Protein AF-0000000079470136 (afdb_homodimer)

Sequence (246 aa):
MSQVARPLKVLLDQKLSQFDDTWAPKIIARYNTNEVRLVKAEGEWVWHRHDETDELFLILEGEFDMDFRDGTVVVRPGELLIVPRGVEHRPAARRGQVRLLLIDPAGTPNTGDTRTATLAVDLMSQVARPLKVLLDQKLSQFDDTWAPKIIARYNTNEVRLVKAEGEWVWHRHDETDELFLILEGEFDMDFRDGTVVVRPGELLIVPRGVEHRPAARRGQVRLLLIDPAGTPNTGDTRTATLAVDL

Organism: NCBI:txid2803784

Secondary structure (DSSP, 8-state):
---PPPPEEEEHHHHHTT---SS--EEEEEETTEEEEEEEEEEE---B--SS--EEEEEEES-EEEEETTEEEEE-TTEEEEEPTT--BEEEEEEEEEEEEEEEETT--TTS-TTTPPPPEE-/---PPPPEEEEHHHHHTT---SS--EEEEEETTEEEEEEEEEEE---B--SS--EEEEEEES-EEEEETTEEEEE-TTEEEEEPTT--BEEEEEEEEEEEEEEEETT--TTS-TTTPPPPEE-

Solvent-accessible surface area (backbone atoms only — not comparable to full-atom values): 13135 Å² total; per-residue (Å²): 123,82,75,70,70,70,67,46,76,44,52,48,68,63,60,56,70,74,60,79,63,56,80,49,44,26,34,78,47,70,52,81,67,29,28,36,26,42,33,35,34,58,44,70,60,64,80,33,38,26,71,86,43,43,43,45,42,37,28,68,36,43,53,34,36,38,35,40,92,87,46,71,49,79,43,40,55,57,22,36,39,35,42,38,47,60,47,60,36,26,51,27,13,80,80,46,66,21,36,34,38,36,56,39,56,60,84,57,34,74,42,44,34,76,90,77,28,60,69,63,40,79,108,124,83,75,71,72,71,66,45,76,43,54,47,68,64,59,57,70,73,60,80,63,56,78,50,45,26,34,78,46,72,52,80,66,30,28,35,27,42,34,34,35,58,44,70,62,63,79,34,37,26,71,87,42,41,43,45,41,38,29,68,36,45,54,36,37,38,35,40,93,89,46,70,49,78,44,40,55,57,22,36,39,37,44,38,47,60,48,57,35,26,52,29,11,82,80,46,65,20,37,34,38,36,57,39,55,60,86,57,34,72,43,43,35,75,88,76,28,60,70,64,39,78,108

pLDDT: mean 94.81, std 9.37, range [37.84, 98.94]

Foldseek 3Di:
DPPDDDDDDDDQVVVVVPDDDAPAWAFADDDDQKTKTKGKHAFKDDKAFAQPDKKKKAWQAAWKWKDFPVGIDIAHHPGMDIDGGPGIIMIGRYPDMTMIMIMTGPPQFPRNDPVPGDTHYHD/DPPDDDDDDDDQVVVVVPDDDAPAWAFADDDDQKTKTKGKHAFKDDKAFAQPDKKKKAWQAAWKWKDFPVGIDIAHHPGMDIDGHPGIIMIGRYPDMTMIMIMTGPPQFPRNDPVPGDTHYHD

Structure (mmCIF, N/CA/C/O backbone):
data_AF-0000000079470136-model_v1
#
loop_
_entity.id
_entity.type
_entity.pdbx_description
1 polymer 'Cupin domain-containing protein'
#
loop_
_atom_site.group_PDB
_atom_site.id
_atom_site.type_symbol
_atom_site.label_atom_id
_atom_site.label_alt_id
_atom_site.label_comp_id
_atom_site.label_asym_id
_atom_site.label_entity_id
_atom_site.label_seq_id
_atom_site.pdbx_PDB_ins_code
_atom_site.Cartn_x
_atom_site.Cartn_y
_atom_site.Cartn_z
_atom_site.occupancy
_atom_site.B_iso_or_equiv
_atom_site.auth_seq_id
_atom_site.auth_comp_id
_atom_site.auth_asym_id
_atom_site.auth_atom_id
_atom_site.pdbx_PDB_model_num
ATOM 1 N N . MET A 1 1 ? -17.734 -26.406 8.484 1 38.06 1 MET A N 1
ATOM 2 C CA . MET A 1 1 ? -16.875 -26.125 7.34 1 38.06 1 MET A CA 1
ATOM 3 C C . MET A 1 1 ? -16.094 -24.828 7.539 1 38.06 1 MET A C 1
ATOM 5 O O . MET A 1 1 ? -16.688 -23.781 7.785 1 38.06 1 MET A O 1
ATOM 9 N N . SER A 1 2 ? -14.961 -24.969 8.109 1 48.44 2 SER A N 1
ATOM 10 C CA . SER A 1 2 ? -14.219 -23.781 8.555 1 48.44 2 SER A CA 1
ATOM 11 C C . SER A 1 2 ? -14.195 -22.703 7.488 1 48.44 2 SER A C 1
ATOM 13 O O . SER A 1 2 ? -13.828 -22.969 6.34 1 48.44 2 SER A O 1
ATOM 15 N N . GLN A 1 3 ? -15.125 -21.922 7.535 1 56.12 3 GLN A N 1
ATOM 16 C CA . GLN A 1 3 ? -15.32 -20.891 6.512 1 56.12 3 GLN A CA 1
ATOM 17 C C . GLN A 1 3 ? -14.008 -20.188 6.172 1 56.12 3 GLN A C 1
ATOM 19 O O . GLN A 1 3 ? -13.414 -19.531 7.027 1 56.12 3 GLN A O 1
ATOM 24 N N . VAL A 1 4 ? -13.297 -20.781 5.207 1 71.56 4 VAL A N 1
ATOM 25 C CA . VAL A 1 4 ? -12.07 -20.141 4.75 1 71.56 4 VAL A CA 1
ATOM 26 C C . VAL A 1 4 ? -12.359 -18.703 4.344 1 71.56 4 VAL A C 1
ATOM 28 O O . VAL A 1 4 ? -13.336 -18.438 3.637 1 71.56 4 VAL A O 1
ATOM 31 N N . ALA A 1 5 ? -11.711 -17.766 5.039 1 86.12 5 ALA A N 1
ATOM 32 C CA . ALA A 1 5 ? -11.898 -16.359 4.715 1 86.12 5 ALA A CA 1
ATOM 33 C C . ALA A 1 5 ? -11.812 -16.125 3.209 1 86.12 5 ALA A C 1
ATOM 35 O O . ALA A 1 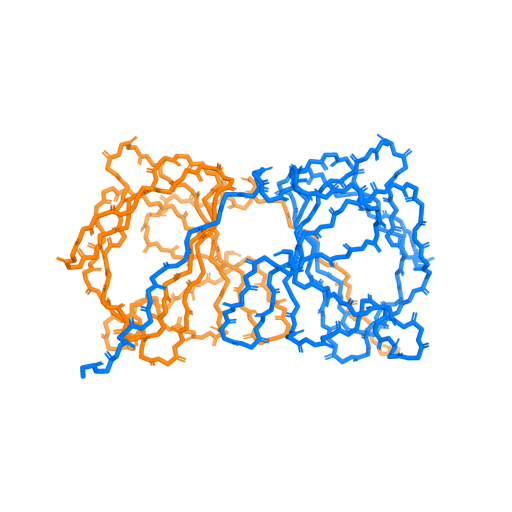5 ? -11.062 -16.812 2.508 1 86.12 5 ALA A O 1
ATOM 36 N N . ARG A 1 6 ? -12.688 -15.367 2.605 1 94.44 6 ARG A N 1
ATOM 37 C CA . ARG A 1 6 ? -12.75 -15.062 1.179 1 94.44 6 ARG A CA 1
ATOM 38 C C . ARG A 1 6 ? -11.828 -13.898 0.823 1 94.44 6 ARG A C 1
ATOM 40 O O . ARG A 1 6 ? -11.688 -12.953 1.6 1 94.44 6 ARG A O 1
ATOM 47 N N . PRO A 1 7 ? -11.242 -14.016 -0.415 1 97.94 7 PRO A N 1
ATOM 48 C CA . PRO A 1 7 ? -10.453 -12.867 -0.87 1 97.94 7 PRO A CA 1
ATOM 49 C C . PRO A 1 7 ? -11.266 -11.578 -0.937 1 97.94 7 PRO A C 1
ATOM 51 O O . PRO A 1 7 ? -12.477 -11.617 -1.202 1 97.94 7 PRO A O 1
ATOM 54 N N . LEU A 1 8 ? -10.641 -10.453 -0.66 1 98.5 8 LEU A N 1
ATOM 55 C CA . LEU A 1 8 ? -11.281 -9.141 -0.724 1 98.5 8 LEU A CA 1
ATOM 56 C C . LEU A 1 8 ? -10.703 -8.312 -1.861 1 98.5 8 LEU A C 1
ATOM 58 O O . LEU A 1 8 ? -9.5 -8.031 -1.881 1 98.5 8 LEU A O 1
ATOM 62 N N . LYS A 1 9 ? -11.492 -8.008 -2.799 1 98.75 9 LYS A N 1
ATOM 63 C CA . LYS A 1 9 ? -11.109 -7.062 -3.844 1 98.75 9 LYS A CA 1
ATOM 64 C C . LYS A 1 9 ? -11.688 -5.68 -3.572 1 98.75 9 LYS A C 1
ATOM 66 O O . LYS A 1 9 ? -12.867 -5.543 -3.262 1 98.75 9 LYS A O 1
ATOM 71 N N . VAL A 1 10 ? -10.898 -4.668 -3.676 1 98.88 10 VAL A N 1
ATOM 72 C CA . VAL A 1 10 ? -11.312 -3.297 -3.408 1 98.88 10 VAL A CA 1
ATOM 73 C C . VAL A 1 10 ? -11.023 -2.422 -4.625 1 98.88 10 VAL A C 1
ATOM 75 O O . VAL A 1 10 ? -9.891 -2.371 -5.109 1 98.88 10 VAL A O 1
ATOM 78 N N . LEU A 1 11 ? -12.008 -1.816 -5.141 1 98.81 11 LEU A N 1
ATOM 79 C CA . LEU A 1 11 ? -11.844 -0.793 -6.168 1 98.81 11 LEU A CA 1
ATOM 80 C C . LEU A 1 11 ? -11.648 0.582 -5.539 1 98.81 11 LEU A C 1
ATOM 82 O O . LEU A 1 11 ? -12.594 1.177 -5.02 1 98.81 11 LEU A O 1
ATOM 86 N N . LEU A 1 12 ? -10.406 1.131 -5.605 1 98.81 12 LEU A N 1
ATOM 87 C CA . LEU A 1 12 ? -10.055 2.33 -4.852 1 98.81 12 LEU A CA 1
ATOM 88 C C . LEU A 1 12 ? -10.891 3.52 -5.301 1 98.81 12 LEU A C 1
ATOM 90 O O . LEU A 1 12 ? -11.398 4.281 -4.469 1 98.81 12 LEU A O 1
ATOM 94 N N . ASP A 1 13 ? -11.086 3.678 -6.617 1 98.56 13 ASP A N 1
ATOM 95 C CA . ASP A 1 13 ? -11.875 4.797 -7.125 1 98.56 13 ASP A CA 1
ATOM 96 C C . ASP A 1 13 ? -13.312 4.73 -6.629 1 98.56 13 ASP A C 1
ATOM 98 O O . ASP A 1 13 ? -13.906 5.758 -6.293 1 98.56 13 ASP A O 1
ATOM 102 N N . GLN A 1 14 ? -13.844 3.514 -6.633 1 98.69 14 GLN A N 1
ATOM 103 C CA . GLN A 1 14 ? -15.203 3.34 -6.133 1 98.69 14 GLN A CA 1
ATOM 104 C C . GLN A 1 14 ? -15.305 3.73 -4.664 1 98.69 14 GLN A C 1
ATOM 106 O O . GLN A 1 14 ? -16.25 4.414 -4.258 1 98.69 14 GLN A O 1
ATOM 111 N N . LYS A 1 15 ? -14.383 3.25 -3.83 1 98.88 15 LYS A N 1
ATOM 112 C CA . LYS A 1 15 ? -14.383 3.598 -2.412 1 98.88 15 LYS A CA 1
ATOM 113 C C . LYS A 1 15 ? -14.234 5.102 -2.215 1 98.88 15 LYS A C 1
ATOM 115 O O . LYS A 1 15 ? -14.922 5.695 -1.377 1 98.88 15 LYS A O 1
ATOM 120 N N . LEU A 1 16 ? -13.344 5.73 -3.008 1 98.75 16 LEU A N 1
ATOM 121 C CA . LEU A 1 16 ? -13.109 7.164 -2.912 1 98.75 16 LEU A CA 1
ATOM 122 C C . LEU A 1 16 ? -14.375 7.949 -3.23 1 98.75 16 LEU A C 1
ATOM 124 O O . LEU A 1 16 ? -14.578 9.047 -2.709 1 98.75 16 LEU A O 1
ATOM 128 N N . SER A 1 17 ? -15.219 7.445 -4.055 1 98.62 17 SER A N 1
ATOM 129 C CA . SER A 1 17 ? -16.422 8.148 -4.473 1 98.62 17 SER A CA 1
ATOM 130 C C . SER A 1 17 ? -17.5 8.102 -3.387 1 98.62 17 SER A C 1
ATOM 132 O O . SER A 1 17 ? -18.516 8.781 -3.49 1 98.62 17 SER A O 1
ATOM 134 N N . GLN A 1 18 ? -17.25 7.34 -2.311 1 98.69 18 GLN A N 1
ATOM 135 C CA . GLN A 1 18 ? -18.297 7.074 -1.32 1 98.69 18 GLN A CA 1
ATOM 136 C C . GLN A 1 18 ? -18.219 8.062 -0.164 1 98.69 18 GLN A C 1
ATOM 138 O O . GLN A 1 18 ? -19 7.98 0.787 1 98.69 18 GLN A O 1
ATOM 143 N N . PHE A 1 19 ? -17.344 8.992 -0.082 1 98.44 19 PHE A N 1
ATOM 144 C CA . PHE A 1 19 ? -17.234 10.008 0.959 1 98.44 19 PHE A CA 1
ATOM 145 C C . PHE A 1 19 ? -16.656 11.305 0.397 1 98.44 19 PHE A C 1
ATOM 147 O O . PHE A 1 19 ? -16 11.297 -0.65 1 98.44 19 PHE A O 1
ATOM 154 N N . ASP A 1 20 ? -16.797 12.406 1.131 1 97.62 20 ASP A N 1
ATOM 155 C CA . ASP A 1 20 ? -16.312 13.688 0.638 1 97.62 20 ASP A CA 1
ATOM 156 C C . ASP A 1 20 ? -15.484 14.414 1.705 1 97.62 20 ASP A C 1
ATOM 158 O O . ASP A 1 20 ? -14.797 15.391 1.41 1 97.62 20 ASP A O 1
ATOM 162 N N . ASP A 1 21 ? -15.602 13.922 2.951 1 96.75 21 ASP A N 1
ATOM 163 C CA . ASP A 1 21 ? -14.898 14.617 4.023 1 96.75 21 ASP A CA 1
ATOM 164 C C . ASP A 1 21 ? -13.391 14.609 3.787 1 96.75 21 ASP A C 1
ATOM 166 O O . ASP A 1 21 ? -12.844 13.625 3.289 1 96.75 21 ASP A O 1
ATOM 170 N N . THR A 1 22 ? -12.789 15.703 4.07 1 97.06 22 THR A N 1
ATOM 171 C CA . THR A 1 22 ? -11.336 15.828 3.971 1 97.06 22 THR A CA 1
ATOM 172 C C . THR A 1 22 ? -10.68 15.578 5.324 1 97.06 22 THR A C 1
ATOM 174 O O . THR A 1 22 ? -11.281 15.828 6.371 1 97.06 22 THR A O 1
ATOM 177 N N . TRP A 1 23 ? -9.445 15.016 5.285 1 96.25 23 TRP A N 1
ATOM 178 C CA . TRP A 1 23 ? -8.633 14.734 6.465 1 96.25 23 TRP A CA 1
ATOM 179 C C . TRP A 1 23 ? -9.383 13.828 7.438 1 96.25 23 TRP A C 1
ATOM 181 O O . TRP A 1 23 ? -9.312 14.023 8.656 1 96.25 23 TRP A O 1
ATOM 191 N N . ALA A 1 24 ? -10.172 12.969 6.926 1 95.31 24 ALA A N 1
ATOM 192 C CA . ALA A 1 24 ? -10.953 11.984 7.664 1 95.31 24 ALA A CA 1
ATOM 193 C C . ALA A 1 24 ? -10.719 10.578 7.117 1 95.31 24 ALA A C 1
ATOM 195 O O . ALA A 1 24 ? -11.508 10.078 6.312 1 95.31 24 ALA A O 1
ATOM 196 N N . PRO A 1 25 ? -9.703 9.938 7.547 1 97.12 25 PRO A N 1
ATOM 197 C CA . PRO A 1 25 ? -9.328 8.641 6.977 1 97.12 25 PRO A CA 1
ATOM 198 C C . PRO A 1 25 ? -10.445 7.609 7.082 1 97.12 25 PRO A C 1
ATOM 200 O O . PRO A 1 25 ? -11.117 7.527 8.117 1 97.12 25 PRO A O 1
ATOM 203 N N . LYS A 1 26 ? -10.672 6.867 6.027 1 98.44 26 LYS A N 1
ATOM 204 C CA . LYS A 1 26 ? -11.648 5.781 5.957 1 98.44 26 LYS A CA 1
ATOM 205 C C . LYS A 1 26 ? -10.961 4.434 5.773 1 98.44 26 LYS A C 1
ATOM 207 O O . LYS A 1 26 ? -10.172 4.25 4.84 1 98.44 26 LYS A O 1
ATOM 212 N N . ILE A 1 27 ? -11.219 3.475 6.676 1 98.75 27 ILE A N 1
ATOM 213 C CA . ILE A 1 27 ? -10.664 2.129 6.566 1 98.75 27 ILE A CA 1
ATOM 214 C C . ILE A 1 27 ? -11.406 1.354 5.48 1 98.75 27 ILE A C 1
ATOM 216 O O . ILE A 1 27 ? -12.625 1.178 5.551 1 98.75 27 ILE A O 1
ATOM 220 N N . ILE A 1 28 ? -10.703 0.857 4.508 1 98.81 28 ILE A N 1
ATOM 221 C CA . ILE A 1 28 ? -11.359 0.172 3.4 1 98.81 28 ILE A CA 1
ATOM 222 C C . ILE A 1 28 ? -10.992 -1.312 3.424 1 98.81 28 ILE A C 1
ATOM 224 O O . ILE A 1 28 ? -11.625 -2.121 2.738 1 98.81 28 ILE A O 1
ATOM 228 N N . ALA A 1 29 ? -9.992 -1.675 4.18 1 98.69 29 ALA A N 1
ATOM 229 C CA . ALA A 1 29 ? -9.555 -3.062 4.289 1 98.69 29 ALA A CA 1
ATOM 230 C C . ALA A 1 29 ? -8.641 -3.258 5.496 1 98.69 29 ALA A C 1
ATOM 232 O O . ALA A 1 29 ? -8.055 -2.297 6 1 98.69 29 ALA A O 1
ATOM 233 N N . ARG A 1 30 ? -8.602 -4.434 5.941 1 98.25 30 ARG A N 1
ATOM 234 C CA . ARG A 1 30 ? -7.66 -4.879 6.965 1 98.25 30 ARG A CA 1
ATOM 235 C C . ARG A 1 30 ? -6.934 -6.145 6.527 1 98.25 30 ARG A C 1
ATOM 237 O O . ARG A 1 30 ? -7.512 -6.996 5.852 1 98.25 30 ARG A O 1
ATOM 244 N N . TYR A 1 31 ? -5.68 -6.191 6.793 1 98.12 31 TYR A N 1
ATOM 245 C CA . TYR A 1 31 ? -4.883 -7.391 6.551 1 98.12 31 TYR A CA 1
ATOM 246 C C . TYR A 1 31 ? -3.756 -7.512 7.574 1 98.12 31 TYR A C 1
ATOM 248 O O . TYR A 1 31 ? -3.02 -6.551 7.812 1 98.12 31 TYR A O 1
ATOM 256 N N . ASN A 1 32 ? -3.641 -8.688 8.117 1 97.81 32 ASN A N 1
ATOM 257 C CA . ASN A 1 32 ? -2.75 -8.883 9.25 1 97.81 32 ASN A CA 1
ATOM 258 C C . ASN A 1 32 ? -3.031 -7.875 10.359 1 97.81 32 ASN A C 1
ATOM 260 O O . ASN A 1 32 ? -4.145 -7.824 10.891 1 97.81 32 ASN A O 1
ATOM 264 N N . THR A 1 33 ? -2.029 -7.066 10.727 1 97.44 33 THR A N 1
ATOM 265 C CA . THR A 1 33 ? -2.193 -6.102 11.812 1 97.44 33 THR A CA 1
ATOM 266 C C . THR A 1 33 ? -2.293 -4.684 11.258 1 97.44 33 THR A C 1
ATOM 268 O O . THR A 1 33 ? -2.098 -3.711 11.984 1 97.44 33 THR A O 1
ATOM 271 N N . ASN A 1 34 ? -2.646 -4.586 9.961 1 98.38 34 ASN A N 1
ATOM 272 C CA . ASN A 1 34 ? -2.66 -3.281 9.312 1 98.38 34 ASN A CA 1
ATOM 273 C C . ASN A 1 34 ? -4.059 -2.91 8.828 1 98.38 34 ASN A C 1
ATOM 275 O O . ASN A 1 34 ? -4.895 -3.787 8.602 1 98.38 34 ASN A O 1
ATOM 279 N N . GLU A 1 35 ? -4.23 -1.669 8.719 1 98.38 35 GLU A N 1
ATOM 280 C CA . GLU A 1 35 ? -5.387 -1.087 8.047 1 98.38 35 GLU A CA 1
ATOM 281 C C . GLU A 1 35 ? -4.977 -0.35 6.773 1 98.38 35 GLU A C 1
ATOM 283 O O . GLU A 1 35 ? -3.959 0.347 6.758 1 98.38 35 GLU A O 1
ATOM 288 N N . VAL A 1 36 ? -5.762 -0.573 5.73 1 98.81 36 VAL A N 1
ATOM 289 C CA . VAL A 1 36 ? -5.68 0.255 4.531 1 98.81 36 VAL A CA 1
ATOM 290 C C . VAL A 1 36 ? -6.715 1.375 4.605 1 98.81 36 VAL A C 1
ATOM 292 O O . VAL A 1 36 ? -7.91 1.114 4.746 1 98.81 36 VAL A O 1
ATOM 295 N N . ARG A 1 37 ? -6.23 2.629 4.508 1 98.69 37 ARG A N 1
ATOM 296 C CA . ARG A 1 37 ? -7.113 3.783 4.637 1 98.69 37 ARG A CA 1
ATOM 297 C C . ARG A 1 37 ? -7.031 4.676 3.4 1 98.69 37 ARG A C 1
ATOM 299 O O . ARG A 1 37 ? -5.973 4.789 2.781 1 98.69 37 ARG A O 1
ATOM 306 N N . LEU A 1 38 ? -8.141 5.277 3.053 1 98.81 38 LEU A N 1
ATOM 307 C CA . LEU A 1 38 ? -8.172 6.328 2.043 1 98.81 38 LEU A CA 1
ATOM 308 C C . LEU A 1 38 ? -8.438 7.688 2.684 1 98.81 38 LEU A C 1
ATOM 310 O O . LEU A 1 38 ? -9.211 7.789 3.637 1 98.81 38 LEU A O 1
ATOM 314 N N . VAL A 1 39 ? -7.809 8.695 2.162 1 98.56 39 VAL A N 1
ATOM 315 C CA . VAL A 1 39 ? -7.949 10.07 2.646 1 98.56 39 VAL A CA 1
ATOM 316 C C . VAL A 1 39 ? -8.133 11.016 1.465 1 98.56 39 VAL A C 1
ATOM 318 O O . VAL A 1 39 ? -7.457 10.883 0.441 1 98.56 39 VAL A O 1
ATOM 321 N N . LYS A 1 40 ? -9 11.938 1.571 1 98.75 40 LYS A N 1
ATOM 322 C CA . LYS A 1 40 ? -9.023 13.156 0.764 1 98.75 40 LYS A CA 1
ATOM 323 C C . LYS A 1 40 ? -8.445 14.336 1.536 1 98.75 40 LYS A C 1
ATOM 325 O O . LYS A 1 40 ? -8.797 14.555 2.699 1 98.75 40 LYS A O 1
ATOM 330 N N . ALA A 1 41 ? -7.559 14.992 0.916 1 98.69 41 ALA A N 1
ATOM 331 C CA . ALA A 1 41 ? -6.867 16.094 1.583 1 98.69 41 ALA A CA 1
ATOM 332 C C . ALA A 1 41 ? -7.051 17.406 0.819 1 98.69 41 ALA A C 1
ATOM 334 O O . ALA A 1 41 ? -7.023 17.422 -0.414 1 98.69 41 ALA A O 1
ATOM 335 N N . GLU A 1 42 ? -7.254 18.391 1.461 1 98.44 42 GLU A N 1
ATOM 336 C CA . GLU A 1 42 ? -7.312 19.766 0.964 1 98.44 42 GLU A CA 1
ATOM 337 C C . GLU A 1 42 ? -6.77 20.75 1.998 1 98.44 42 GLU A C 1
ATOM 339 O O . GLU A 1 42 ? -7.086 20.656 3.186 1 98.44 42 GLU A O 1
ATOM 344 N N . GLY A 1 43 ? -6.016 21.656 1.506 1 98.31 43 GLY A N 1
ATOM 345 C CA . GLY A 1 43 ? -5.406 22.578 2.449 1 98.31 43 GLY A CA 1
ATOM 346 C C . GLY A 1 43 ? -4.359 21.922 3.334 1 98.31 43 GLY A C 1
ATOM 347 O O . GLY A 1 43 ? -3.721 20.938 2.93 1 98.31 43 GLY A O 1
ATOM 348 N N . GLU A 1 44 ? -4.078 22.516 4.48 1 98.06 44 GLU A N 1
ATOM 349 C CA . GLU A 1 44 ? -3.043 22.031 5.387 1 98.06 44 GLU A CA 1
ATOM 350 C C . GLU A 1 44 ? -3.652 21.266 6.566 1 98.06 44 GLU A C 1
ATOM 352 O O . GLU A 1 44 ? -4.727 21.625 7.051 1 98.06 44 GLU A O 1
ATOM 357 N N . TRP A 1 45 ? -2.938 20.281 6.977 1 96.12 45 TRP A N 1
ATOM 358 C CA . TRP A 1 45 ? -3.283 19.609 8.219 1 96.12 45 TRP A CA 1
ATOM 359 C C . TRP A 1 45 ? -2.469 20.141 9.383 1 96.12 45 TRP A C 1
ATOM 361 O O . TRP A 1 45 ? -1.914 21.25 9.305 1 96.12 45 TRP A O 1
ATOM 371 N N . VAL A 1 46 ? -2.391 19.469 10.531 1 95.38 46 VAL A N 1
ATOM 372 C CA . VAL A 1 46 ? -1.73 19.938 11.742 1 95.38 46 VAL A CA 1
ATOM 373 C C . VAL A 1 46 ? -0.34 19.312 11.852 1 95.38 46 VAL A C 1
ATOM 375 O O . VAL A 1 46 ? -0.09 18.25 11.297 1 95.38 46 VAL A O 1
ATOM 378 N N . TRP A 1 47 ? 0.536 20.031 12.516 1 96.81 47 TRP A N 1
ATOM 379 C CA . TRP A 1 47 ? 1.819 19.469 12.906 1 96.81 47 TRP A CA 1
ATOM 380 C C . TRP A 1 47 ? 1.627 18.344 13.93 1 96.81 47 TRP A C 1
ATOM 382 O O . TRP A 1 47 ? 0.918 18.531 14.922 1 96.81 47 TRP A O 1
ATOM 392 N N . HIS A 1 48 ? 2.262 17.203 13.656 1 96.19 48 HIS A N 1
ATOM 393 C CA . HIS A 1 48 ? 2.199 16.078 14.578 1 96.19 48 HIS A CA 1
ATOM 394 C C . HIS A 1 48 ? 3.361 15.109 14.352 1 96.19 48 HIS A C 1
ATOM 396 O O . HIS A 1 48 ? 4.207 15.344 13.484 1 96.19 48 HIS A O 1
ATOM 402 N N . ARG A 1 49 ? 3.41 14.125 15.195 1 94.88 49 ARG A N 1
ATOM 403 C CA . ARG A 1 49 ? 4.352 13.023 15.039 1 94.88 49 ARG A CA 1
ATOM 404 C C . ARG A 1 49 ? 3.764 11.719 15.57 1 94.88 49 ARG A C 1
ATOM 406 O O . ARG A 1 49 ? 2.85 11.734 16.391 1 94.88 49 ARG A O 1
ATOM 413 N N . HIS A 1 50 ? 4.164 10.672 15.031 1 95.19 50 HIS A N 1
ATOM 414 C CA . HIS A 1 50 ? 3.869 9.352 15.562 1 95.19 50 HIS A CA 1
ATOM 415 C C . HIS A 1 50 ? 5.074 8.773 16.297 1 95.19 50 HIS A C 1
ATOM 417 O O . HIS A 1 50 ? 6.105 8.492 15.688 1 95.19 50 HIS A O 1
ATOM 423 N N . ASP A 1 51 ? 4.902 8.547 17.562 1 93.69 51 ASP A N 1
ATOM 424 C CA . ASP A 1 51 ? 6.055 8.133 18.359 1 93.69 51 ASP A CA 1
ATOM 425 C C . ASP A 1 51 ? 6.367 6.656 18.141 1 93.69 51 ASP A C 1
ATOM 427 O O . ASP A 1 51 ? 7.523 6.238 18.25 1 93.69 51 ASP A O 1
ATOM 431 N N . GLU A 1 52 ? 5.41 5.898 17.781 1 93.56 52 GLU A N 1
ATOM 432 C CA . GLU A 1 52 ? 5.59 4.453 17.859 1 93.56 52 GLU A CA 1
ATOM 433 C C . GLU A 1 52 ? 5.535 3.82 16.469 1 93.56 52 GLU A C 1
ATOM 435 O O . GLU A 1 52 ? 5.738 2.613 16.328 1 93.56 52 GLU A O 1
ATOM 440 N N . THR A 1 53 ? 5.242 4.598 15.453 1 96.56 53 THR A N 1
ATOM 441 C CA . THR A 1 53 ? 5.062 3.996 14.141 1 96.56 53 THR A CA 1
ATOM 442 C C . THR A 1 53 ? 5.652 4.887 13.047 1 96.56 53 THR A C 1
ATOM 444 O O . THR A 1 53 ? 5.547 6.109 13.117 1 96.56 53 THR A O 1
ATOM 447 N N . ASP A 1 54 ? 6.289 4.246 12.039 1 97.81 54 ASP A N 1
ATOM 448 C CA . ASP A 1 54 ? 6.453 4.891 10.742 1 97.81 54 ASP A CA 1
ATOM 449 C C . ASP A 1 54 ? 5.105 5.09 10.055 1 97.81 54 ASP A C 1
ATOM 451 O O . ASP A 1 54 ? 4.129 4.41 10.375 1 97.81 54 ASP A O 1
ATOM 455 N N . GLU A 1 55 ? 5.07 6.023 9.188 1 98.06 55 GLU A N 1
ATOM 456 C CA . GLU A 1 55 ? 3.854 6.281 8.414 1 98.06 55 GLU A CA 1
ATOM 457 C C . GLU A 1 55 ? 4.121 6.215 6.918 1 98.06 55 GLU A C 1
ATOM 459 O O . GLU A 1 55 ? 5.102 6.789 6.434 1 98.06 55 GLU A O 1
ATOM 464 N N . LEU A 1 56 ? 3.322 5.488 6.215 1 98.62 56 LEU A N 1
ATOM 465 C CA . LEU A 1 56 ? 3.426 5.348 4.766 1 98.62 56 LEU A CA 1
ATOM 466 C C . LEU A 1 56 ? 2.297 6.098 4.066 1 98.62 56 LEU A C 1
ATOM 468 O O . LEU A 1 56 ? 1.131 5.969 4.445 1 98.62 56 LEU A O 1
ATOM 472 N N . PHE A 1 57 ? 2.623 6.961 3.084 1 98.88 57 PHE A N 1
ATOM 473 C CA . PHE A 1 57 ? 1.703 7.668 2.203 1 98.88 57 PHE A CA 1
ATOM 474 C C . PHE A 1 57 ? 1.892 7.23 0.756 1 98.88 57 PHE A C 1
ATOM 476 O O . PHE A 1 57 ? 3.006 7.27 0.229 1 98.88 57 PHE A O 1
ATOM 483 N N . LEU A 1 58 ? 0.896 6.758 0.089 1 98.94 58 LEU A N 1
ATOM 484 C CA . LEU A 1 58 ? 0.874 6.551 -1.354 1 98.94 58 LEU A CA 1
ATOM 485 C C . LEU A 1 58 ? -0.08 7.527 -2.031 1 98.94 58 LEU A C 1
ATOM 487 O O . LEU A 1 58 ? -1.288 7.496 -1.786 1 98.94 58 LEU A O 1
ATOM 491 N N . ILE A 1 59 ? 0.429 8.391 -2.877 1 98.94 59 ILE A N 1
ATOM 492 C CA . ILE A 1 59 ? -0.403 9.406 -3.514 1 98.94 59 ILE A CA 1
ATOM 493 C C . ILE A 1 59 ? -1.044 8.836 -4.773 1 98.94 59 ILE A C 1
ATOM 495 O O . ILE A 1 59 ? -0.349 8.312 -5.652 1 98.94 59 ILE A O 1
ATOM 499 N N . LEU A 1 60 ? -2.332 8.891 -4.816 1 98.75 60 LEU A N 1
ATOM 500 C CA . LEU A 1 60 ? -3.096 8.32 -5.922 1 98.75 60 LEU A CA 1
ATOM 501 C C . LEU A 1 60 ? -3.428 9.391 -6.957 1 98.75 60 LEU A C 1
ATOM 503 O O . LEU A 1 60 ? -3.361 9.141 -8.164 1 98.75 60 LEU A O 1
ATOM 507 N N . GLU A 1 61 ? -3.785 10.555 -6.523 1 98.62 61 GLU A N 1
ATOM 508 C CA . GLU A 1 61 ? -4.152 11.695 -7.363 1 98.62 61 GLU A CA 1
ATOM 509 C C . GLU A 1 61 ? -3.781 13.016 -6.695 1 98.62 61 GLU A C 1
ATOM 511 O O . GLU A 1 61 ? -3.936 13.164 -5.48 1 98.62 61 GLU A O 1
ATOM 516 N N . GLY A 1 62 ? -3.357 13.977 -7.477 1 98.69 62 GLY A N 1
ATOM 517 C CA . GLY A 1 62 ? -3.012 15.297 -6.977 1 98.69 62 GLY A CA 1
ATOM 518 C C . GLY A 1 62 ? -1.585 15.391 -6.465 1 98.69 62 GLY A C 1
ATOM 519 O O . GLY A 1 62 ? -0.905 14.367 -6.328 1 98.69 62 GLY A O 1
ATOM 520 N N . GLU A 1 63 ? -1.119 16.578 -6.328 1 98.62 63 GLU A N 1
ATOM 521 C CA . GLU A 1 63 ? 0.214 16.844 -5.801 1 98.62 63 GLU A CA 1
ATOM 522 C C . GLU A 1 63 ? 0.164 17.141 -4.305 1 98.62 63 GLU A C 1
ATOM 524 O O . GLU A 1 63 ? -0.553 18.047 -3.867 1 98.62 63 GLU A O 1
ATOM 529 N N . PHE A 1 64 ? 0.899 16.375 -3.516 1 98.81 64 PHE A N 1
ATOM 530 C CA . PHE A 1 64 ? 0.868 16.391 -2.059 1 98.81 64 PHE A CA 1
ATOM 531 C C . PHE A 1 64 ? 2.156 16.984 -1.494 1 98.81 64 PHE A C 1
ATOM 533 O O . PHE A 1 64 ? 3.248 16.672 -1.976 1 98.81 64 PHE A O 1
ATOM 540 N N . ASP A 1 65 ? 2.033 17.891 -0.551 1 98.88 65 ASP A N 1
ATOM 541 C CA . ASP A 1 65 ? 3.184 18.453 0.162 1 98.88 65 ASP A CA 1
ATOM 542 C C . ASP A 1 65 ? 3.295 17.859 1.563 1 98.88 65 ASP A C 1
ATOM 544 O O . ASP A 1 65 ? 2.295 17.719 2.27 1 98.88 65 ASP A O 1
ATOM 548 N N . MET A 1 66 ? 4.484 17.484 1.968 1 98.94 66 MET A N 1
ATOM 549 C CA . MET A 1 66 ? 4.805 17.125 3.346 1 98.94 66 MET A CA 1
ATOM 550 C C . MET A 1 66 ? 5.824 18.094 3.939 1 98.94 66 MET A C 1
ATOM 552 O O . MET A 1 66 ? 6.984 18.094 3.531 1 98.94 66 MET A O 1
ATOM 556 N N . ASP A 1 67 ? 5.359 18.859 4.875 1 98.81 67 ASP A N 1
ATOM 557 C CA . ASP A 1 67 ? 6.246 19.812 5.531 1 98.81 67 ASP A CA 1
ATOM 558 C C . ASP A 1 67 ? 7.027 19.156 6.664 1 98.81 67 ASP A C 1
ATOM 560 O O . ASP A 1 67 ? 6.445 18.453 7.496 1 98.81 67 ASP A O 1
ATOM 564 N N . PHE A 1 68 ? 8.266 19.312 6.656 1 98.38 68 PHE A N 1
ATOM 565 C CA . PHE A 1 68 ? 9.164 19.047 7.77 1 98.38 68 PHE A CA 1
ATOM 566 C C . PHE A 1 68 ? 9.789 20.344 8.281 1 98.38 68 PHE A C 1
ATOM 568 O O . PHE A 1 68 ? 9.633 21.391 7.672 1 98.38 68 PHE A O 1
ATOM 575 N N . ARG A 1 69 ? 10.438 20.25 9.43 1 96.44 69 ARG A N 1
ATOM 576 C CA . ARG A 1 69 ? 11.008 21.453 10.008 1 96.44 69 ARG A CA 1
ATOM 577 C C . ARG A 1 69 ? 12.148 22 9.156 1 96.44 69 ARG A C 1
ATOM 579 O O . ARG A 1 69 ? 12.414 23.203 9.148 1 96.44 69 ARG A O 1
ATOM 586 N N . ASP A 1 70 ? 12.688 21.094 8.406 1 95.94 70 ASP A N 1
ATOM 587 C CA . ASP A 1 70 ? 13.852 21.516 7.625 1 95.94 70 ASP A CA 1
ATOM 588 C C . ASP A 1 70 ? 13.508 21.609 6.141 1 95.94 70 ASP A C 1
ATOM 590 O O . ASP A 1 70 ? 14.398 21.672 5.293 1 95.94 70 ASP A O 1
ATOM 594 N N . GLY A 1 71 ? 12.258 21.609 5.77 1 97.62 71 GLY A N 1
ATOM 595 C CA . GLY A 1 71 ? 11.883 21.766 4.375 1 97.62 71 GLY A CA 1
ATOM 596 C C . GLY A 1 71 ? 10.578 21.047 4.035 1 97.62 71 GLY A C 1
ATOM 597 O O . GLY A 1 71 ? 9.859 20.594 4.93 1 97.62 71 GLY A O 1
ATOM 598 N N . THR A 1 72 ? 10.281 21.094 2.711 1 98.62 72 THR A N 1
ATOM 599 C CA . THR A 1 72 ? 9.062 20.469 2.207 1 98.62 72 THR A CA 1
ATOM 600 C C . THR A 1 72 ? 9.398 19.422 1.145 1 98.62 72 THR A C 1
ATOM 602 O O . THR A 1 72 ? 10.242 19.656 0.282 1 98.62 72 THR A O 1
ATOM 605 N N . VAL A 1 73 ? 8.82 18.297 1.243 1 98.75 73 VAL A N 1
ATOM 606 C CA . VAL A 1 73 ? 8.898 17.25 0.227 1 98.75 73 VAL A CA 1
ATOM 607 C C . VAL A 1 73 ? 7.613 17.219 -0.589 1 98.75 73 VAL A C 1
ATOM 609 O O . VAL A 1 73 ? 6.52 17.094 -0.031 1 98.75 73 VAL A O 1
ATOM 612 N N . VAL A 1 74 ? 7.695 17.344 -1.883 1 98.88 74 VAL A N 1
ATOM 613 C CA . VAL A 1 74 ? 6.551 17.219 -2.777 1 98.88 74 VAL A CA 1
ATOM 614 C C . VAL A 1 74 ? 6.41 15.773 -3.242 1 98.88 74 VAL A C 1
ATOM 616 O O . VAL A 1 74 ? 7.383 15.164 -3.695 1 98.88 74 VAL A O 1
ATOM 619 N N . VAL A 1 75 ? 5.266 15.219 -3.127 1 98.88 75 VAL A N 1
ATOM 620 C CA . VAL A 1 75 ? 4.988 13.836 -3.49 1 98.88 75 VAL A CA 1
ATOM 621 C C . VAL A 1 75 ? 3.881 13.789 -4.539 1 98.88 75 VAL A C 1
ATOM 623 O O . VAL A 1 75 ? 2.805 14.359 -4.344 1 98.88 75 VAL A O 1
ATOM 626 N N . ARG A 1 76 ? 4.07 13.148 -5.641 1 98.69 76 ARG A N 1
ATOM 627 C CA . ARG A 1 76 ? 3.168 13.133 -6.789 1 98.69 76 ARG A CA 1
ATOM 628 C C . ARG A 1 76 ? 2.516 11.766 -6.953 1 98.69 76 ARG A C 1
ATOM 630 O O . ARG A 1 76 ? 2.912 10.797 -6.297 1 98.69 76 ARG A O 1
ATOM 637 N N . PRO A 1 77 ? 1.432 11.703 -7.809 1 98.56 77 PRO A N 1
ATOM 638 C CA . PRO A 1 77 ? 0.805 10.391 -8.023 1 98.56 77 PRO A CA 1
ATOM 639 C C . PRO A 1 77 ? 1.805 9.32 -8.453 1 98.56 77 PRO A C 1
ATOM 641 O O . PRO A 1 77 ? 2.666 9.578 -9.297 1 98.56 77 PRO A O 1
ATOM 644 N N . GLY A 1 78 ? 1.752 8.18 -7.75 1 98 78 GLY A N 1
ATOM 645 C CA . GLY A 1 78 ? 2.664 7.09 -8.07 1 98 78 GLY A CA 1
ATOM 646 C C . GLY A 1 78 ? 3.924 7.102 -7.223 1 98 78 GLY A C 1
ATOM 647 O O . GLY A 1 78 ? 4.824 6.285 -7.434 1 98 78 GLY A O 1
ATOM 648 N N . GLU A 1 79 ? 3.996 8.055 -6.395 1 98.81 79 GLU A N 1
ATOM 649 C CA . GLU A 1 79 ? 5.105 8.109 -5.449 1 98.81 79 GLU A CA 1
ATOM 650 C C . GLU A 1 79 ? 4.648 7.746 -4.039 1 98.81 79 GLU A C 1
ATOM 652 O O . GLU A 1 79 ? 3.475 7.906 -3.703 1 98.81 79 GLU A O 1
ATOM 657 N N . LEU A 1 80 ? 5.582 7.18 -3.27 1 98.62 80 LEU A N 1
ATOM 658 C CA . LEU A 1 80 ? 5.398 6.793 -1.875 1 98.62 80 LEU A CA 1
ATOM 659 C C . LEU A 1 80 ? 6.285 7.625 -0.957 1 98.62 80 LEU A C 1
ATOM 661 O O . LEU A 1 80 ? 7.406 7.984 -1.329 1 98.62 80 LEU A O 1
ATOM 665 N N . LEU A 1 81 ? 5.797 7.988 0.179 1 98.94 81 LEU A N 1
ATOM 666 C CA . LEU A 1 81 ? 6.586 8.641 1.217 1 98.94 81 LEU A CA 1
ATOM 667 C C . LEU A 1 81 ? 6.473 7.895 2.541 1 98.94 81 LEU A C 1
ATOM 669 O O . LEU A 1 81 ? 5.371 7.539 2.965 1 98.94 81 LEU A O 1
ATOM 673 N N . ILE A 1 82 ? 7.578 7.609 3.148 1 98.88 82 ILE A N 1
ATOM 674 C CA . ILE A 1 82 ? 7.613 7.059 4.5 1 98.88 82 ILE A CA 1
ATOM 675 C C . ILE A 1 82 ? 8.188 8.094 5.465 1 98.88 82 ILE A C 1
ATOM 677 O O . ILE A 1 82 ? 9.305 8.586 5.262 1 98.88 82 ILE A O 1
ATOM 681 N N . VAL A 1 83 ? 7.395 8.469 6.387 1 98.62 83 VAL A N 1
ATOM 682 C CA . VAL A 1 83 ? 7.836 9.336 7.473 1 98.62 83 VAL A CA 1
ATOM 683 C C . VAL A 1 83 ? 8.227 8.492 8.688 1 98.62 83 VAL A C 1
ATOM 685 O O . VAL A 1 83 ? 7.379 7.801 9.266 1 98.62 83 VAL A O 1
ATOM 688 N N . PRO A 1 84 ? 9.477 8.539 9.117 1 98.12 84 PRO A N 1
ATOM 689 C CA . PRO A 1 84 ? 9.906 7.703 10.242 1 98.12 84 PRO A CA 1
ATOM 690 C C . PRO A 1 84 ? 9.234 8.102 11.562 1 98.12 84 PRO A C 1
ATOM 692 O O . PRO A 1 84 ? 8.867 9.258 11.742 1 98.12 84 PRO A O 1
ATOM 695 N N . ARG A 1 85 ? 9.102 7.082 12.469 1 97 85 ARG A N 1
ATOM 696 C CA . ARG A 1 85 ? 8.594 7.355 13.805 1 97 85 ARG A CA 1
ATOM 697 C C . ARG A 1 85 ? 9.383 8.477 14.477 1 97 85 ARG A C 1
ATOM 699 O O . ARG A 1 85 ? 10.602 8.578 14.297 1 97 85 ARG A O 1
ATOM 706 N N . GLY A 1 86 ? 8.688 9.328 15.141 1 95.94 86 GLY A N 1
ATOM 707 C CA . GLY A 1 86 ? 9.32 10.391 15.914 1 95.94 86 GLY A CA 1
ATOM 708 C C . GLY A 1 86 ? 9.516 11.664 15.109 1 95.94 86 GLY A C 1
ATOM 709 O O . GLY A 1 86 ? 9.836 12.719 15.672 1 95.94 86 GLY A O 1
ATOM 710 N N . VAL A 1 87 ? 9.367 11.68 13.828 1 97.19 87 VAL A N 1
ATOM 711 C CA . VAL A 1 87 ? 9.625 12.844 12.984 1 97.19 87 VAL A CA 1
ATOM 712 C C . VAL A 1 87 ? 8.359 13.703 12.898 1 97.19 87 VAL A C 1
ATOM 714 O O . VAL A 1 87 ? 7.309 13.227 12.469 1 97.19 87 VAL A O 1
ATOM 717 N N . GLU A 1 88 ? 8.484 14.875 13.375 1 97.06 88 GLU A N 1
ATOM 718 C CA . GLU A 1 88 ? 7.387 15.836 13.258 1 97.06 88 GLU A CA 1
ATOM 719 C C . GLU A 1 88 ? 7.145 16.219 11.805 1 97.06 88 GLU A C 1
ATOM 721 O O . GLU A 1 88 ? 8.094 16.453 11.055 1 97.06 88 GLU A O 1
ATOM 726 N N . HIS A 1 89 ? 5.898 16.297 11.375 1 98 89 HIS A N 1
ATOM 727 C CA . HIS A 1 89 ? 5.562 16.594 9.992 1 98 89 HIS A CA 1
ATOM 728 C C . HIS A 1 89 ? 4.16 17.188 9.875 1 98 89 HIS A C 1
ATOM 730 O O . HIS A 1 89 ? 3.355 17.062 10.805 1 98 89 HIS A O 1
ATOM 736 N N . ARG A 1 90 ? 3.865 17.906 8.852 1 98.31 90 ARG A N 1
ATOM 737 C CA . ARG A 1 90 ? 2.561 18.469 8.539 1 98.31 90 ARG A CA 1
ATOM 738 C C . ARG A 1 90 ? 2.188 18.219 7.082 1 98.31 90 ARG A C 1
ATOM 740 O O . ARG A 1 90 ? 2.756 18.828 6.172 1 98.31 90 ARG A O 1
ATOM 747 N N . PRO A 1 91 ? 1.209 17.266 6.844 1 98.5 91 PRO A N 1
ATOM 748 C CA . PRO A 1 91 ? 0.702 17.062 5.484 1 98.5 91 PRO A CA 1
ATOM 749 C C . PRO A 1 91 ? -0.054 18.281 4.953 1 98.5 91 PRO A C 1
ATOM 751 O O . PRO A 1 91 ? -0.739 18.969 5.715 1 98.5 91 PRO A O 1
ATOM 754 N N . ALA A 1 92 ? 0.044 18.516 3.633 1 98.81 92 ALA A N 1
ATOM 755 C CA . ALA A 1 92 ? -0.654 19.641 3.029 1 98.81 92 ALA A CA 1
ATOM 756 C C . ALA A 1 92 ? -0.987 19.375 1.565 1 98.81 92 ALA A C 1
ATOM 758 O O . ALA A 1 92 ? -0.169 18.812 0.832 1 98.81 92 ALA A O 1
ATOM 759 N N . ALA A 1 93 ? -2.191 19.641 1.131 1 98.75 93 ALA A N 1
ATOM 760 C CA . ALA A 1 93 ? -2.652 19.656 -0.255 1 98.75 93 ALA A CA 1
ATOM 761 C C . ALA A 1 93 ? -2.949 21.078 -0.713 1 98.75 93 ALA A C 1
ATOM 763 O O . ALA A 1 93 ? -4.102 21.516 -0.693 1 98.75 93 ALA A O 1
ATOM 764 N N . ARG A 1 94 ? -1.99 21.734 -1.247 1 98.44 94 ARG A N 1
ATOM 765 C CA . ARG A 1 94 ? -2.068 23.172 -1.469 1 98.44 94 ARG A CA 1
ATOM 766 C C . ARG A 1 94 ? -2.523 23.484 -2.891 1 98.44 94 ARG A C 1
ATOM 768 O O . ARG A 1 94 ? -2.891 24.625 -3.195 1 98.44 94 ARG A O 1
ATOM 775 N N . ARG A 1 95 ? -2.443 22.562 -3.777 1 98.06 95 ARG A N 1
ATOM 776 C CA . ARG A 1 95 ? -2.701 22.797 -5.195 1 98.06 95 ARG A CA 1
ATOM 777 C C . ARG A 1 95 ? -3.939 22.031 -5.656 1 98.06 95 ARG A C 1
ATOM 779 O O . ARG A 1 95 ? -3.959 21.484 -6.762 1 98.06 95 ARG A O 1
ATOM 786 N N . GLY A 1 96 ? -4.883 21.938 -4.832 1 98.06 96 GLY A N 1
ATOM 787 C CA . GLY A 1 96 ? -6.09 21.188 -5.117 1 98.06 96 GLY A CA 1
ATOM 788 C C . GLY A 1 96 ? -6.23 19.938 -4.262 1 98.06 96 GLY A C 1
ATOM 789 O O . GLY A 1 96 ? -5.387 19.672 -3.402 1 98.06 96 GLY A O 1
ATOM 790 N N . GLN A 1 97 ? -7.316 19.266 -4.465 1 98.69 97 GLN A N 1
ATOM 791 C CA . GLN A 1 97 ? -7.586 18.078 -3.668 1 98.69 97 GLN A CA 1
ATOM 792 C C . GLN A 1 97 ? -6.605 16.953 -4.004 1 98.69 97 GLN A C 1
ATOM 794 O O . GLN A 1 97 ? -6.309 16.719 -5.176 1 98.69 97 GLN A O 1
ATOM 799 N N . VAL A 1 98 ? -6.148 16.328 -3.029 1 98.81 98 VAL A N 1
ATOM 800 C CA . VAL A 1 98 ? -5.285 15.156 -3.15 1 98.81 98 VAL A CA 1
ATOM 801 C C . VAL A 1 98 ? -6.008 13.922 -2.625 1 98.81 98 VAL A C 1
ATOM 803 O O . VAL A 1 98 ? -6.676 13.977 -1.589 1 98.81 98 VAL A O 1
ATOM 806 N N . ARG A 1 99 ? -5.969 12.789 -3.314 1 98.88 99 ARG A N 1
ATOM 807 C CA . ARG A 1 99 ? -6.41 11.477 -2.855 1 98.88 99 ARG A CA 1
ATOM 808 C C . ARG A 1 99 ? -5.223 10.562 -2.574 1 98.88 99 ARG A C 1
ATOM 810 O O . ARG A 1 99 ? -4.316 10.445 -3.4 1 98.88 99 ARG A O 1
ATOM 817 N N . LEU A 1 100 ? -5.211 10.023 -1.387 1 98.81 100 LEU A N 1
ATOM 818 C CA . LEU A 1 100 ? -4.047 9.234 -1.004 1 98.81 100 LEU A CA 1
ATOM 819 C C . LEU A 1 100 ? -4.457 8.016 -0.182 1 98.81 100 LEU A C 1
ATOM 821 O O . LEU A 1 100 ? -5.602 7.926 0.27 1 98.81 100 LEU A O 1
ATOM 825 N N . LEU A 1 101 ? -3.607 7.059 -0.142 1 98.88 101 LEU A N 1
ATOM 826 C CA . LEU A 1 101 ? -3.754 5.797 0.576 1 98.88 101 LEU A CA 1
ATOM 827 C C . LEU A 1 101 ? -2.738 5.699 1.71 1 98.88 101 LEU A C 1
ATOM 829 O O . LEU A 1 101 ? -1.568 6.043 1.534 1 98.88 101 LEU A O 1
ATOM 833 N N . LEU A 1 102 ? -3.166 5.391 2.896 1 98.5 102 LEU A N 1
ATOM 834 C CA . LEU A 1 102 ? -2.342 5.082 4.059 1 98.5 102 LEU A CA 1
ATOM 835 C C . LEU A 1 102 ? -2.42 3.598 4.402 1 98.5 102 LEU A C 1
ATOM 837 O O . LEU A 1 102 ? -3.471 2.973 4.238 1 98.5 102 LEU A O 1
ATOM 841 N N . ILE A 1 103 ? -1.372 3.031 4.871 1 98.31 103 ILE A N 1
ATOM 842 C CA . ILE A 1 103 ? -1.361 1.706 5.48 1 98.31 103 ILE A CA 1
ATOM 843 C C . ILE A 1 103 ? -0.66 1.767 6.836 1 98.31 103 ILE A C 1
ATOM 845 O O . ILE A 1 103 ? 0.564 1.904 6.902 1 98.31 103 ILE A O 1
ATOM 849 N N . ASP A 1 104 ? -1.357 1.708 7.891 1 96.25 104 ASP A N 1
ATOM 850 C CA . ASP A 1 104 ? -0.876 1.879 9.258 1 96.25 104 ASP A CA 1
ATOM 851 C C . ASP A 1 104 ? -1.284 0.698 10.141 1 96.25 104 ASP A C 1
ATOM 853 O O . ASP A 1 104 ? -2.258 0.004 9.836 1 96.25 104 ASP A O 1
ATOM 857 N N . PRO A 1 105 ? -0.496 0.493 11.195 1 96.75 105 PRO A N 1
ATOM 858 C CA . PRO A 1 105 ? -1.005 -0.482 12.164 1 96.75 105 PRO A CA 1
ATOM 859 C C . PRO A 1 105 ? -2.428 -0.17 12.625 1 96.75 105 PRO A C 1
ATOM 861 O O . PRO A 1 105 ? -2.779 0.999 12.805 1 96.75 105 PRO A O 1
ATOM 864 N N . ALA A 1 106 ? -3.166 -1.227 12.742 1 96.31 106 ALA A N 1
ATOM 865 C CA . ALA A 1 106 ? -4.566 -1.081 13.125 1 96.31 106 ALA A CA 1
ATOM 866 C C . ALA A 1 106 ? -4.699 -0.279 14.422 1 96.31 106 ALA A C 1
ATOM 868 O O . ALA A 1 106 ? -3.947 -0.497 15.375 1 96.31 106 ALA A O 1
ATOM 869 N N . GLY A 1 107 ? -5.574 0.689 14.406 1 93.31 107 GLY A N 1
ATOM 870 C CA . GLY A 1 107 ? -5.887 1.448 15.609 1 93.31 107 GLY A CA 1
ATOM 871 C C . GLY A 1 107 ? -4.984 2.654 15.797 1 93.31 107 GLY A C 1
ATOM 872 O O . GLY A 1 107 ? -5.16 3.422 16.75 1 93.31 107 GLY A O 1
ATOM 873 N N . T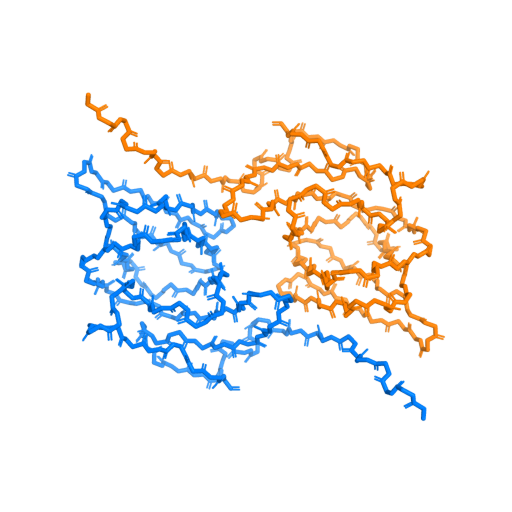HR A 1 108 ? -3.977 2.832 14.922 1 93.5 108 THR A N 1
ATOM 874 C CA . THR A 1 108 ? -3.084 3.98 15.047 1 93.5 108 THR A CA 1
ATOM 875 C C . THR A 1 108 ? -3.863 5.285 14.922 1 93.5 108 THR A C 1
ATOM 877 O O . THR A 1 108 ? -4.559 5.512 13.93 1 93.5 108 THR A O 1
ATOM 880 N N . PRO A 1 109 ? -3.678 6.094 15.938 1 92.44 109 PRO A N 1
ATOM 881 C CA . PRO A 1 109 ? -4.328 7.402 15.797 1 92.44 109 PRO A CA 1
ATOM 882 C C . PRO A 1 109 ? -3.746 8.234 14.656 1 92.44 109 PRO A C 1
ATOM 884 O O . PRO A 1 109 ? -2.539 8.195 14.414 1 92.44 109 PRO A O 1
ATOM 887 N N . ASN A 1 110 ? -4.578 9 13.984 1 89.75 110 ASN A N 1
ATOM 888 C CA . ASN A 1 110 ? -4.148 9.688 12.773 1 89.75 110 ASN A CA 1
ATOM 889 C C . ASN A 1 110 ? -3.086 10.742 13.07 1 89.75 110 ASN A C 1
ATOM 891 O O . ASN A 1 110 ? -2.264 11.062 12.211 1 89.75 110 ASN A O 1
ATOM 895 N N . THR A 1 111 ? -3.047 11.344 14.266 1 90.06 111 THR A N 1
ATOM 896 C CA . THR A 1 111 ? -2.02 12.328 14.594 1 90.06 111 THR A CA 1
ATOM 897 C C . THR A 1 111 ? -1.003 11.75 15.57 1 90.06 111 THR A C 1
ATOM 899 O O . THR A 1 111 ? -0.177 12.477 16.125 1 90.06 111 THR A O 1
ATOM 902 N N . GLY A 1 112 ? -1.109 10.453 15.773 1 87.38 112 GLY A N 1
ATOM 903 C CA . GLY A 1 112 ? -0.121 9.766 16.594 1 87.38 112 GLY A CA 1
ATOM 904 C C . GLY A 1 112 ? -0.369 9.914 18.078 1 87.38 112 GLY A C 1
ATOM 905 O O . GLY A 1 112 ? 0.278 9.25 18.891 1 87.38 112 GLY A O 1
ATOM 906 N N . ASP A 1 113 ? -1.218 10.898 18.375 1 82.69 113 ASP A N 1
ATOM 907 C CA . ASP A 1 113 ? -1.587 11.164 19.766 1 82.69 113 ASP A CA 1
ATOM 908 C C . ASP A 1 113 ? -3.084 10.953 19.984 1 82.69 113 ASP A C 1
ATOM 910 O O . ASP A 1 113 ? -3.906 11.68 19.422 1 82.69 113 ASP A O 1
ATOM 914 N N . THR A 1 114 ? -3.406 9.906 20.781 1 77.69 114 THR A N 1
ATOM 915 C CA . THR A 1 114 ? -4.805 9.555 21 1 77.69 114 THR A CA 1
ATOM 916 C C . THR A 1 114 ? -5.578 10.742 21.562 1 77.69 114 THR A C 1
ATOM 918 O O . THR A 1 114 ? -6.801 10.82 21.422 1 77.69 114 THR A O 1
ATOM 921 N N . ARG A 1 115 ? -4.828 11.648 22.188 1 77.75 115 ARG A N 1
ATOM 922 C CA . ARG A 1 115 ? -5.504 12.789 22.797 1 77.75 115 ARG A CA 1
ATOM 923 C C . ARG A 1 115 ? -5.973 13.781 21.75 1 77.75 115 ARG A C 1
ATOM 925 O O . ARG A 1 115 ? -6.941 14.508 21.953 1 77.75 115 ARG A O 1
ATOM 932 N N . THR A 1 116 ? -5.348 13.828 20.703 1 76.25 116 THR A N 1
ATOM 933 C CA . THR A 1 116 ? -5.625 14.828 19.672 1 76.25 116 THR A CA 1
ATOM 934 C C . THR A 1 116 ? -6.168 14.172 18.406 1 76.25 116 THR A C 1
ATOM 936 O O . THR A 1 116 ? -6.633 14.859 17.5 1 76.25 116 THR A O 1
ATOM 939 N N . ALA A 1 117 ? -6.141 12.82 18.453 1 74.56 117 ALA A N 1
ATOM 940 C CA . ALA A 1 117 ? -6.309 12.094 17.203 1 74.56 117 ALA A CA 1
ATOM 941 C C . ALA A 1 117 ? -7.773 11.734 16.969 1 74.56 117 ALA A C 1
ATOM 943 O O . ALA A 1 117 ? -8.547 11.594 17.906 1 74.56 117 ALA A O 1
ATOM 944 N N . THR A 1 118 ? -8.227 11.969 15.75 1 77 118 THR A N 1
ATOM 945 C CA . THR A 1 118 ? -9.375 11.188 15.297 1 77 118 THR A CA 1
ATOM 946 C C . THR A 1 118 ? -8.945 9.797 14.852 1 77 118 THR A C 1
ATOM 948 O O . THR A 1 118 ? -7.824 9.609 14.375 1 77 118 THR A O 1
ATOM 951 N N . LEU A 1 119 ? -9.797 8.82 15.227 1 83.56 119 LEU A N 1
ATOM 952 C CA . LEU A 1 119 ? -9.57 7.465 14.734 1 83.56 119 LEU A CA 1
ATOM 953 C C . LEU A 1 119 ? -10.211 7.27 13.367 1 83.56 119 LEU A C 1
ATOM 955 O O . LEU A 1 119 ? -11.297 7.793 13.102 1 83.56 119 LEU A O 1
ATOM 959 N N . ALA A 1 120 ? -9.43 6.594 12.555 1 91.62 120 ALA A N 1
ATOM 960 C CA . ALA A 1 120 ? -10.023 6.219 11.273 1 91.62 120 ALA A CA 1
ATOM 961 C C . ALA A 1 120 ? -11.297 5.402 11.484 1 91.62 120 ALA A C 1
ATOM 963 O O . ALA A 1 120 ? -11.406 4.629 12.438 1 91.62 120 ALA A O 1
ATOM 964 N N . VAL A 1 121 ? -12.234 5.617 10.594 1 94.5 121 VAL A N 1
ATOM 965 C CA . VAL A 1 121 ? -13.492 4.879 10.703 1 94.5 121 VAL A CA 1
ATOM 966 C C . VAL A 1 121 ? -13.695 4.027 9.453 1 94.5 121 VAL A C 1
ATOM 968 O O . VAL A 1 121 ? -13.148 4.332 8.383 1 94.5 121 VAL A O 1
ATOM 971 N N . ASP A 1 122 ? -14.477 2.893 9.625 1 96.81 122 ASP A N 1
ATOM 972 C CA . ASP A 1 122 ? -14.797 2.031 8.492 1 96.81 122 ASP A CA 1
ATOM 973 C C . ASP A 1 122 ? -15.617 2.781 7.445 1 96.81 122 ASP A C 1
ATOM 975 O O . ASP A 1 122 ? -16.531 3.543 7.789 1 96.81 122 ASP A O 1
ATOM 979 N N . LEU A 1 123 ? -15.258 2.631 6.199 1 96.44 123 LEU A N 1
ATOM 980 C CA . LEU A 1 123 ? -16.094 3.18 5.137 1 96.44 123 LEU A CA 1
ATOM 981 C C . LEU A 1 123 ? -17.344 2.32 4.93 1 96.44 123 LEU A C 1
ATOM 983 O O . LEU A 1 123 ? -17.25 1.095 4.844 1 96.44 123 LEU A O 1
ATOM 987 N N . MET B 1 1 ? 24.047 13.469 18.359 1 37.84 1 MET B N 1
ATOM 988 C CA . MET B 1 1 ? 22.828 14.016 17.781 1 37.84 1 MET B CA 1
ATOM 989 C C . MET B 1 1 ? 21.969 12.914 17.172 1 37.84 1 MET B C 1
ATOM 991 O O . MET B 1 1 ? 22.438 12.156 16.312 1 37.84 1 MET B O 1
ATOM 995 N N . SER B 1 2 ? 21.125 12.359 17.969 1 48.16 2 SER B N 1
ATOM 996 C CA . SER B 1 2 ? 20.406 11.148 17.578 1 48.16 2 SER B CA 1
ATOM 997 C C . SER B 1 2 ? 19.844 11.258 16.172 1 48.16 2 SER B C 1
ATOM 999 O O . SER B 1 2 ? 19.141 12.227 15.852 1 48.16 2 SER B O 1
ATOM 1001 N N . GLN B 1 3 ? 20.609 10.883 15.281 1 56.06 3 GLN B N 1
ATOM 1002 C CA . GLN B 1 3 ? 20.266 11.047 13.875 1 56.06 3 GLN B CA 1
ATOM 1003 C C . GLN B 1 3 ? 18.828 10.633 13.609 1 56.06 3 GLN B C 1
ATOM 1005 O O . GLN B 1 3 ? 18.469 9.469 13.789 1 56.06 3 GLN B O 1
ATOM 1010 N N . VAL B 1 4 ? 17.922 11.617 13.727 1 71.44 4 VAL B N 1
ATOM 1011 C CA . VAL B 1 4 ? 16.531 11.352 13.406 1 71.44 4 VAL B CA 1
ATOM 1012 C C . VAL B 1 4 ? 16.422 10.773 12 1 71.44 4 VAL B C 1
ATOM 1014 O O . VAL B 1 4 ? 17.031 11.305 11.062 1 71.44 4 VAL B O 1
ATOM 1017 N N . ALA B 1 5 ? 15.914 9.547 11.898 1 86.31 5 ALA B N 1
ATOM 1018 C CA . ALA B 1 5 ? 15.742 8.914 10.594 1 86.31 5 ALA B CA 1
ATOM 1019 C C . ALA B 1 5 ? 15.094 9.875 9.602 1 86.31 5 AL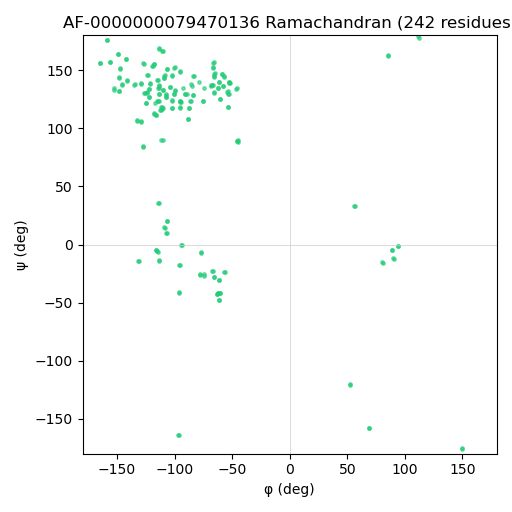A B C 1
ATOM 1021 O O . ALA B 1 5 ? 14.258 10.703 9.977 1 86.31 5 ALA B O 1
ATOM 1022 N N . ARG B 1 6 ? 15.586 10 8.391 1 94.5 6 ARG B N 1
ATOM 1023 C CA . ARG B 1 6 ? 15.094 10.883 7.34 1 94.5 6 ARG B CA 1
ATOM 1024 C C . ARG B 1 6 ? 13.922 10.25 6.598 1 94.5 6 ARG B C 1
ATOM 1026 O O . ARG B 1 6 ? 13.906 9.031 6.375 1 94.5 6 ARG B O 1
ATOM 1033 N N . PRO B 1 7 ? 12.969 11.156 6.191 1 97.94 7 PRO B N 1
ATOM 1034 C CA . PRO B 1 7 ? 11.891 10.625 5.355 1 97.94 7 PRO B CA 1
ATOM 1035 C C . PRO B 1 7 ? 12.398 9.984 4.066 1 97.94 7 PRO B C 1
ATOM 1037 O O . PRO B 1 7 ? 13.422 10.414 3.525 1 97.94 7 PRO B O 1
ATOM 1040 N N . LEU B 1 8 ? 11.727 8.953 3.598 1 98.5 8 LEU B N 1
ATOM 1041 C CA . LEU B 1 8 ? 12.07 8.266 2.359 1 98.5 8 LEU B CA 1
ATOM 1042 C C . LEU B 1 8 ? 11 8.477 1.299 1 98.5 8 LEU B C 1
ATOM 1044 O O . LEU B 1 8 ? 9.844 8.094 1.496 1 98.5 8 LEU B O 1
ATOM 1048 N N . LYS B 1 9 ? 11.352 9.117 0.268 1 98.81 9 LYS B N 1
ATOM 1049 C CA . LYS B 1 9 ? 10.477 9.227 -0.895 1 98.81 9 LYS B CA 1
ATOM 1050 C C . LYS B 1 9 ? 10.875 8.227 -1.979 1 98.81 9 LYS B C 1
ATOM 1052 O O . LYS B 1 9 ? 12.055 8.109 -2.318 1 98.81 9 LYS B O 1
ATOM 1057 N N . VAL B 1 10 ? 9.938 7.523 -2.512 1 98.88 10 VAL B N 1
ATOM 1058 C CA . VAL B 1 10 ? 10.188 6.512 -3.533 1 98.88 10 VAL B CA 1
ATOM 1059 C C . VAL B 1 10 ? 9.344 6.809 -4.77 1 98.88 10 VAL B C 1
ATOM 1061 O O . VAL B 1 10 ? 8.125 6.945 -4.68 1 98.88 10 VAL B O 1
ATOM 1064 N N . LEU B 1 11 ? 9.969 6.973 -5.867 1 98.81 11 LEU B N 1
ATOM 1065 C CA . LEU B 1 11 ? 9.281 7.059 -7.152 1 98.81 11 LEU B CA 1
ATOM 1066 C C . LEU B 1 11 ? 9.094 5.672 -7.758 1 98.81 11 LEU B C 1
ATOM 1068 O O . LEU B 1 11 ? 10.047 5.066 -8.242 1 98.81 11 LEU B O 1
ATOM 1072 N N . LEU B 1 12 ? 7.828 5.16 -7.773 1 98.81 12 LEU B N 1
ATOM 1073 C CA . LEU B 1 12 ? 7.57 3.766 -8.117 1 98.81 12 LEU B CA 1
ATOM 1074 C C . LEU B 1 12 ? 7.984 3.477 -9.555 1 98.81 12 LEU B C 1
ATOM 1076 O O . LEU B 1 12 ? 8.617 2.451 -9.836 1 98.81 12 LEU B O 1
ATOM 1080 N N . ASP B 1 13 ? 7.676 4.391 -10.477 1 98.56 13 ASP B N 1
ATOM 1081 C CA . ASP B 1 13 ? 8.031 4.184 -11.883 1 98.56 13 ASP B CA 1
ATOM 1082 C C . ASP B 1 13 ? 9.547 4.098 -12.055 1 98.56 13 ASP B C 1
ATOM 1084 O O . ASP B 1 13 ? 10.039 3.287 -12.844 1 98.56 13 ASP B O 1
ATOM 1088 N N . GLN B 1 14 ? 10.234 4.977 -11.344 1 98.69 14 GLN B N 1
ATOM 1089 C CA . GLN B 1 14 ? 11.695 4.945 -11.406 1 98.69 14 GLN B CA 1
ATOM 1090 C C . GLN B 1 14 ? 12.242 3.611 -10.906 1 98.69 14 GLN B C 1
ATOM 1092 O O . GLN B 1 14 ? 13.133 3.027 -11.523 1 98.69 14 GLN B O 1
ATOM 1097 N N . LYS B 1 15 ? 11.766 3.141 -9.75 1 98.88 15 LYS B N 1
ATOM 1098 C CA . LYS B 1 15 ? 12.211 1.858 -9.211 1 98.88 15 LYS B CA 1
ATOM 1099 C C . LYS B 1 15 ? 11.891 0.718 -10.172 1 98.88 15 LYS B C 1
ATOM 1101 O O . LYS B 1 15 ? 12.719 -0.172 -10.391 1 98.88 15 LYS B O 1
ATOM 1106 N N . LEU B 1 16 ? 10.688 0.757 -10.773 1 98.75 16 LEU B N 1
ATOM 1107 C CA . LEU B 1 16 ? 10.258 -0.278 -11.711 1 98.75 16 LEU B CA 1
ATOM 1108 C C . LEU B 1 16 ? 11.18 -0.329 -12.922 1 98.75 16 LEU B C 1
ATOM 1110 O O . LEU B 1 16 ? 11.359 -1.39 -13.523 1 98.75 16 LEU B O 1
ATOM 1114 N N . SER B 1 17 ? 11.758 0.76 -13.312 1 98.62 17 SER B N 1
ATOM 1115 C CA . SER B 1 17 ? 12.602 0.821 -14.5 1 98.62 17 SER B CA 1
ATOM 1116 C C . SER B 1 17 ? 13.977 0.217 -14.234 1 98.62 17 SER B C 1
ATOM 1118 O O . SER B 1 17 ? 14.773 0.035 -15.156 1 98.62 17 SER B O 1
ATOM 1120 N N . GLN B 1 18 ? 14.266 -0.133 -12.969 1 98.62 18 GLN B N 1
ATOM 1121 C CA . GLN B 1 18 ? 15.617 -0.526 -12.57 1 98.62 18 GLN B CA 1
ATOM 1122 C C . GLN B 1 18 ? 15.789 -2.041 -12.633 1 98.62 18 GLN B C 1
ATOM 1124 O O . GLN B 1 18 ? 16.859 -2.564 -12.305 1 98.62 18 GLN B O 1
ATOM 1129 N N . PHE B 1 19 ? 14.836 -2.85 -12.992 1 98.38 19 PHE B N 1
ATOM 1130 C CA . PHE B 1 19 ? 14.938 -4.297 -13.117 1 98.38 19 PHE B CA 1
ATOM 1131 C C . PHE B 1 19 ? 13.992 -4.809 -14.203 1 98.38 19 PHE B C 1
ATOM 1133 O O . PHE B 1 19 ? 13.023 -4.133 -14.562 1 98.38 19 PHE B O 1
ATOM 1140 N N . ASP B 1 20 ? 14.211 -6.035 -14.656 1 97.56 20 ASP B N 1
ATOM 1141 C CA . ASP B 1 20 ? 13.375 -6.578 -15.727 1 97.56 20 ASP B CA 1
ATOM 1142 C C . ASP B 1 20 ? 12.867 -7.977 -15.367 1 97.56 20 ASP B C 1
ATOM 1144 O O . ASP B 1 20 ? 11.969 -8.5 -16.031 1 97.56 20 ASP B O 1
ATOM 1148 N N . ASP B 1 21 ? 13.492 -8.555 -14.336 1 96.56 21 ASP B N 1
ATOM 1149 C CA . ASP B 1 21 ? 13.102 -9.922 -14 1 96.56 21 ASP B CA 1
ATOM 1150 C C . ASP B 1 21 ? 11.633 -10 -13.602 1 96.56 21 ASP B C 1
ATOM 1152 O O . ASP B 1 21 ? 11.109 -9.078 -12.969 1 96.56 21 ASP B O 1
ATOM 1156 N N . THR B 1 22 ? 11 -11.023 -14.047 1 96.94 22 THR B N 1
ATOM 1157 C CA . THR B 1 22 ? 9.609 -11.273 -13.688 1 96.94 22 THR B CA 1
ATOM 1158 C C . THR B 1 22 ? 9.516 -12.234 -12.508 1 96.94 22 THR B C 1
ATOM 1160 O O . THR B 1 22 ? 10.406 -13.07 -12.312 1 96.94 22 THR B O 1
ATOM 1163 N N . TRP B 1 23 ? 8.445 -12.07 -11.68 1 96.12 23 TRP B N 1
ATOM 1164 C CA . TRP B 1 23 ? 8.164 -12.906 -10.516 1 96.12 23 TRP B CA 1
ATOM 1165 C C . TRP B 1 23 ? 9.344 -12.922 -9.555 1 96.12 23 TRP B C 1
ATOM 1167 O O . TRP B 1 23 ? 9.68 -13.969 -9 1 96.12 23 TRP B O 1
ATOM 1177 N N . ALA B 1 24 ? 10.031 -11.852 -9.477 1 95.19 24 ALA B N 1
ATOM 1178 C CA . ALA B 1 24 ? 11.172 -11.633 -8.594 1 95.19 24 ALA B CA 1
ATOM 1179 C C . ALA B 1 24 ? 11 -10.367 -7.773 1 95.19 24 ALA B C 1
ATOM 1181 O O . ALA B 1 24 ? 11.516 -9.305 -8.133 1 95.19 24 ALA B O 1
ATOM 1182 N N . PRO B 1 25 ? 10.32 -10.453 -6.688 1 97 25 PRO B N 1
ATOM 1183 C CA . PRO B 1 25 ? 10 -9.25 -5.91 1 97 25 PRO B CA 1
ATOM 1184 C C . PRO B 1 25 ? 11.242 -8.484 -5.469 1 97 25 PRO B C 1
ATOM 1186 O O . PRO B 1 25 ? 12.234 -9.094 -5.062 1 97 25 PRO B O 1
ATOM 1189 N N . 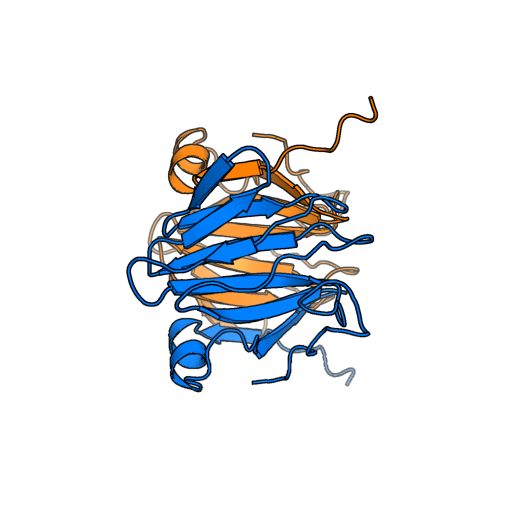LYS B 1 26 ? 11.203 -7.168 -5.598 1 98.38 26 LYS B N 1
ATOM 1190 C CA . LYS B 1 26 ? 12.258 -6.258 -5.168 1 98.38 26 LYS B CA 1
ATOM 1191 C C . LYS B 1 26 ? 11.789 -5.371 -4.02 1 98.38 26 LYS B C 1
ATOM 1193 O O . LYS B 1 26 ? 10.773 -4.684 -4.137 1 98.38 26 LYS B O 1
ATOM 1198 N N . ILE B 1 27 ? 12.508 -5.391 -2.887 1 98.69 27 ILE B N 1
ATOM 1199 C CA . ILE B 1 27 ? 12.188 -4.543 -1.746 1 98.69 27 ILE B CA 1
ATOM 1200 C C . ILE B 1 27 ? 12.617 -3.104 -2.037 1 98.69 27 ILE B C 1
ATOM 1202 O O . ILE B 1 27 ? 13.789 -2.84 -2.297 1 98.69 27 ILE B O 1
ATOM 1206 N N . ILE B 1 28 ? 11.711 -2.17 -1.961 1 98.81 28 ILE B N 1
ATOM 1207 C CA . ILE B 1 28 ? 12.047 -0.792 -2.303 1 98.81 28 ILE B CA 1
ATOM 1208 C C . ILE B 1 28 ? 11.969 0.083 -1.055 1 98.81 28 ILE B C 1
ATOM 1210 O O . ILE B 1 28 ? 12.438 1.222 -1.056 1 98.81 28 ILE B O 1
ATOM 1214 N N . ALA B 1 29 ? 11.375 -0.424 0.001 1 98.62 29 ALA B N 1
ATOM 1215 C CA . ALA B 1 29 ? 11.242 0.312 1.255 1 98.62 29 ALA B CA 1
ATOM 1216 C C . ALA B 1 29 ? 10.859 -0.621 2.4 1 98.62 29 ALA B C 1
ATOM 1218 O O . ALA B 1 29 ? 10.336 -1.715 2.17 1 98.62 29 ALA B O 1
ATOM 1219 N N . ARG B 1 30 ? 11.172 -0.203 3.545 1 98.25 30 ARG B N 1
ATOM 1220 C CA . ARG B 1 30 ? 10.742 -0.841 4.785 1 98.25 30 ARG B CA 1
ATOM 1221 C C . ARG B 1 30 ? 10.125 0.177 5.738 1 98.25 30 ARG B C 1
ATOM 1223 O O . ARG B 1 30 ? 10.57 1.326 5.797 1 98.25 30 ARG B O 1
ATOM 1230 N N . TYR B 1 31 ? 9.07 -0.195 6.367 1 98.12 31 TYR B N 1
ATOM 1231 C CA . TYR B 1 31 ? 8.453 0.621 7.406 1 98.12 31 TYR B CA 1
ATOM 1232 C C . TYR B 1 31 ? 7.789 -0.253 8.461 1 98.12 31 TYR B C 1
ATOM 1234 O O . TYR B 1 31 ? 7.031 -1.168 8.133 1 98.12 31 TYR B O 1
ATOM 1242 N N . ASN B 1 32 ? 8.078 0.081 9.703 1 97.81 32 ASN B N 1
ATOM 1243 C CA . ASN B 1 32 ? 7.684 -0.795 10.805 1 97.81 32 ASN B CA 1
ATOM 1244 C C . ASN B 1 32 ? 8.156 -2.227 10.578 1 97.81 32 ASN B C 1
ATOM 1246 O O . ASN B 1 32 ? 9.359 -2.475 10.453 1 97.81 32 ASN B O 1
ATOM 1250 N N . THR B 1 33 ? 7.223 -3.182 10.523 1 97.44 33 THR B N 1
ATOM 1251 C CA . THR B 1 33 ? 7.59 -4.582 10.352 1 97.44 33 THR B CA 1
ATOM 1252 C C . THR B 1 33 ? 7.254 -5.062 8.945 1 97.44 33 THR B C 1
ATOM 1254 O O . THR B 1 33 ? 7.18 -6.27 8.695 1 97.44 33 THR B O 1
ATOM 1257 N N . ASN B 1 34 ? 7.105 -4.109 8.023 1 98.31 34 ASN B N 1
ATOM 1258 C CA . ASN B 1 34 ? 6.676 -4.461 6.676 1 98.31 34 ASN B CA 1
ATOM 1259 C C . ASN B 1 34 ? 7.738 -4.105 5.637 1 98.31 34 ASN B C 1
ATOM 1261 O O . ASN B 1 34 ? 8.578 -3.234 5.875 1 98.31 34 ASN B O 1
ATOM 1265 N N . GLU B 1 35 ? 7.66 -4.793 4.578 1 98.31 35 GLU B N 1
ATOM 1266 C CA . GLU B 1 35 ? 8.391 -4.469 3.357 1 98.31 35 GLU B CA 1
ATOM 1267 C C . GLU B 1 35 ? 7.441 -4.062 2.234 1 98.31 35 GLU B C 1
ATOM 1269 O O . GLU B 1 35 ? 6.383 -4.672 2.062 1 98.31 35 GLU B O 1
ATOM 1274 N N . VAL B 1 36 ? 7.84 -3.014 1.534 1 98.81 36 VAL B N 1
ATOM 1275 C CA . VAL B 1 36 ? 7.203 -2.662 0.269 1 98.81 36 VAL B CA 1
ATOM 1276 C C . VAL B 1 36 ? 7.996 -3.26 -0.892 1 98.81 36 VAL B C 1
ATOM 1278 O O . VAL B 1 36 ? 9.188 -2.994 -1.04 1 98.81 36 VAL B O 1
ATOM 1281 N N . ARG B 1 37 ? 7.301 -4.059 -1.723 1 98.62 37 ARG B N 1
ATOM 1282 C CA . ARG B 1 37 ? 7.961 -4.746 -2.826 1 98.62 37 ARG B CA 1
ATOM 1283 C C . ARG B 1 37 ? 7.301 -4.406 -4.16 1 98.62 37 ARG B C 1
ATOM 1285 O O . ARG B 1 37 ? 6.09 -4.188 -4.219 1 98.62 37 ARG B O 1
ATOM 1292 N N . LEU B 1 38 ? 8.109 -4.355 -5.184 1 98.81 38 LEU B N 1
ATOM 1293 C CA . LEU B 1 38 ? 7.605 -4.27 -6.551 1 98.81 38 LEU B CA 1
ATOM 1294 C C . LEU B 1 38 ? 7.84 -5.578 -7.297 1 98.81 38 LEU B C 1
ATOM 1296 O O . LEU B 1 38 ? 8.875 -6.227 -7.109 1 98.81 38 LEU B O 1
ATOM 1300 N N . VAL B 1 39 ? 6.91 -5.938 -8.133 1 98.5 39 VAL B N 1
ATOM 1301 C CA . VAL B 1 39 ? 6.98 -7.156 -8.93 1 98.5 39 VAL B CA 1
ATOM 1302 C C . VAL B 1 39 ? 6.57 -6.855 -10.367 1 98.5 39 VAL B C 1
ATOM 1304 O O . VAL B 1 39 ? 5.613 -6.117 -10.609 1 98.5 39 VAL B O 1
ATOM 1307 N N . LYS B 1 40 ? 7.258 -7.383 -11.305 1 98.69 40 LYS B N 1
ATOM 1308 C CA . LYS B 1 40 ? 6.789 -7.562 -12.68 1 98.69 40 LYS B CA 1
ATOM 1309 C C . LYS B 1 40 ? 6.332 -8.992 -12.922 1 98.69 40 LYS B C 1
ATOM 1311 O O . LYS B 1 40 ? 7.02 -9.945 -12.547 1 98.69 40 LYS B O 1
ATOM 1316 N N . ALA B 1 41 ? 5.184 -9.102 -13.453 1 98.62 41 ALA B N 1
ATOM 1317 C CA . ALA B 1 41 ? 4.594 -10.422 -13.664 1 98.62 41 ALA B CA 1
ATOM 1318 C C . ALA B 1 41 ? 4.281 -10.656 -15.133 1 98.62 41 ALA B C 1
ATOM 1320 O O . ALA B 1 41 ? 3.814 -9.75 -15.828 1 98.62 41 ALA B O 1
ATOM 1321 N N . GLU B 1 42 ? 4.535 -11.758 -15.586 1 98.44 42 GLU B N 1
ATOM 1322 C CA . GLU B 1 42 ? 4.18 -12.258 -16.922 1 98.44 42 GLU B CA 1
ATOM 1323 C C . GLU B 1 42 ? 3.881 -13.75 -16.875 1 98.44 42 GLU B C 1
ATOM 1325 O O . GLU B 1 42 ? 4.602 -14.523 -16.25 1 98.44 42 GLU B O 1
ATOM 1330 N N . GLY B 1 43 ? 2.857 -14.07 -17.578 1 98.31 43 GLY B N 1
ATOM 1331 C CA . GLY B 1 43 ? 2.473 -15.477 -17.531 1 98.31 43 GLY B CA 1
ATOM 1332 C C . GLY B 1 43 ? 1.928 -15.891 -16.172 1 98.31 43 GLY B C 1
ATOM 1333 O O . GLY B 1 43 ? 1.339 -15.086 -15.461 1 98.31 43 GLY B O 1
ATOM 1334 N N . GLU B 1 44 ? 1.985 -17.188 -15.875 1 98.06 44 GLU B N 1
ATOM 1335 C CA . GLU B 1 44 ? 1.43 -17.734 -14.633 1 98.06 44 GLU B CA 1
ATOM 1336 C C . GLU B 1 44 ? 2.529 -18.016 -13.617 1 98.06 44 GLU B C 1
ATOM 1338 O O . GLU B 1 44 ? 3.631 -18.438 -13.992 1 98.06 44 GLU B O 1
ATOM 1343 N N . TRP B 1 45 ? 2.17 -17.812 -12.406 1 96.06 45 TRP B N 1
ATOM 1344 C CA . TRP B 1 45 ? 3.039 -18.234 -11.312 1 96.06 45 TRP B CA 1
ATOM 1345 C C . TRP B 1 45 ? 2.611 -19.594 -10.773 1 96.06 45 TRP B C 1
ATOM 1347 O O . TRP B 1 45 ? 1.906 -20.344 -11.445 1 96.06 45 TRP B O 1
ATOM 1357 N N . VAL B 1 46 ? 3.051 -20.031 -9.57 1 95.25 46 VAL B N 1
ATOM 1358 C CA . VAL B 1 46 ? 2.791 -21.359 -9.008 1 95.25 46 VAL B CA 1
ATOM 1359 C C . VAL B 1 46 ? 1.654 -21.266 -7.992 1 95.25 46 VAL B C 1
ATOM 1361 O O . VAL B 1 46 ? 1.411 -20.203 -7.41 1 95.25 46 VAL B O 1
ATOM 1364 N N . TRP B 1 47 ? 0.962 -22.359 -7.852 1 96.75 47 TRP B N 1
ATOM 1365 C CA . TRP B 1 47 ? 0.012 -22.5 -6.754 1 96.75 47 TRP B CA 1
ATOM 1366 C C . TRP B 1 47 ? 0.732 -22.516 -5.41 1 96.75 47 TRP B C 1
ATOM 1368 O O . TRP B 1 47 ? 1.706 -23.25 -5.23 1 96.75 47 TRP B O 1
ATOM 1378 N N . HIS B 1 48 ? 0.233 -21.688 -4.473 1 96.12 48 HIS B N 1
ATOM 1379 C CA . HIS B 1 48 ? 0.802 -21.641 -3.131 1 96.12 48 HIS B CA 1
ATOM 1380 C C . HIS B 1 48 ? -0.191 -21.062 -2.131 1 96.12 48 HIS B C 1
ATOM 1382 O O . HIS B 1 48 ? -1.313 -20.703 -2.5 1 96.12 48 HIS B O 1
ATOM 1388 N N . ARG B 1 49 ? 0.229 -21.062 -0.904 1 94.81 49 ARG B N 1
ATOM 1389 C CA . ARG B 1 49 ? -0.509 -20.391 0.163 1 94.81 49 ARG B CA 1
ATOM 1390 C C . ARG B 1 49 ? 0.438 -19.844 1.23 1 94.81 49 ARG B C 1
ATOM 1392 O O . ARG B 1 49 ? 1.567 -20.328 1.361 1 94.81 49 ARG B O 1
ATOM 1399 N N . HIS B 1 50 ? 0.052 -18.844 1.854 1 95.19 50 HIS B N 1
ATOM 1400 C CA . HIS B 1 50 ? 0.735 -18.344 3.041 1 95.19 50 HIS B CA 1
ATOM 1401 C C . HIS B 1 50 ? -0.019 -18.734 4.312 1 95.19 50 HIS B C 1
ATOM 1403 O O . HIS B 1 50 ? -1.135 -18.25 4.543 1 95.19 50 HIS B O 1
ATOM 1409 N N . ASP B 1 51 ? 0.604 -19.5 5.129 1 93.62 51 ASP B N 1
ATOM 1410 C CA . ASP B 1 51 ? -0.106 -20.016 6.293 1 93.62 51 ASP B CA 1
ATOM 1411 C C . ASP B 1 51 ? -0.218 -18.953 7.387 1 93.62 51 ASP B C 1
ATOM 1413 O O . ASP B 1 51 ? -1.174 -18.969 8.164 1 93.62 51 ASP B O 1
ATOM 1417 N N . GLU B 1 52 ? 0.666 -18.047 7.402 1 93.5 52 GLU B N 1
ATOM 1418 C CA . GLU B 1 52 ? 0.768 -17.203 8.586 1 93.5 52 GLU B CA 1
ATOM 1419 C C . GLU B 1 52 ? 0.436 -15.75 8.258 1 93.5 52 GLU B C 1
ATOM 1421 O O . GLU B 1 52 ? 0.397 -14.898 9.148 1 93.5 52 GLU B O 1
ATOM 1426 N N . THR B 1 53 ? 0.223 -15.43 6.996 1 96.5 53 THR B N 1
ATOM 1427 C CA . THR B 1 53 ? 0.029 -14.031 6.645 1 96.5 53 THR B CA 1
ATOM 1428 C C . THR B 1 53 ? -1.05 -13.891 5.574 1 96.5 53 THR B C 1
ATOM 1430 O O . THR B 1 53 ? -1.139 -14.711 4.66 1 96.5 53 THR B O 1
ATOM 1433 N N . ASP B 1 54 ? -1.886 -12.828 5.711 1 97.75 54 ASP B N 1
ATOM 1434 C CA . ASP B 1 54 ? -2.6 -12.297 4.551 1 97.75 54 ASP B CA 1
ATOM 1435 C C . ASP B 1 54 ? -1.629 -11.688 3.541 1 97.75 54 ASP B C 1
ATOM 1437 O O . ASP B 1 54 ? -0.503 -11.328 3.891 1 97.75 54 ASP B O 1
ATOM 1441 N N . GLU B 1 55 ? -2.059 -11.625 2.34 1 98.06 55 GLU B N 1
ATOM 1442 C CA . GLU B 1 55 ? -1.251 -11.008 1.29 1 98.06 55 GLU B CA 1
ATOM 1443 C C . GLU B 1 55 ? -2.018 -9.891 0.589 1 98.06 55 GLU B C 1
ATOM 1445 O O . GLU B 1 55 ? -3.186 -10.055 0.233 1 98.06 55 GLU B O 1
ATOM 1450 N N . LEU B 1 56 ? -1.403 -8.773 0.455 1 98.62 56 LEU B N 1
ATOM 1451 C CA . LEU B 1 56 ? -1.982 -7.617 -0.224 1 98.62 56 LEU B CA 1
ATOM 1452 C C . LEU B 1 56 ? -1.318 -7.395 -1.578 1 98.62 56 LEU B C 1
ATOM 1454 O O . LEU B 1 56 ? -0.089 -7.41 -1.683 1 98.62 56 LEU B O 1
ATOM 1458 N N . PHE B 1 57 ? -2.105 -7.246 -2.662 1 98.88 57 PHE B N 1
ATOM 1459 C CA . PHE B 1 57 ? -1.686 -6.898 -4.012 1 98.88 57 PHE B CA 1
ATOM 1460 C C . PHE B 1 57 ? -2.291 -5.566 -4.441 1 98.88 57 PHE B C 1
ATOM 1462 O O . PHE B 1 57 ? -3.51 -5.391 -4.398 1 98.88 57 PHE B O 1
ATOM 1469 N N . LEU B 1 58 ? -1.523 -4.605 -4.793 1 98.94 58 LEU B N 1
ATOM 1470 C CA . LEU B 1 58 ? -1.973 -3.387 -5.461 1 98.94 58 LEU B CA 1
ATOM 1471 C C . LEU B 1 58 ? -1.496 -3.35 -6.906 1 98.94 58 LEU B C 1
ATOM 1473 O O . LEU B 1 58 ? -0.292 -3.311 -7.168 1 98.94 58 LEU B O 1
ATOM 1477 N N . ILE B 1 59 ? -2.404 -3.348 -7.852 1 98.94 59 ILE B N 1
ATOM 1478 C CA . ILE B 1 59 ? -2.033 -3.387 -9.266 1 98.94 59 ILE B CA 1
ATOM 1479 C C . ILE B 1 59 ? -1.786 -1.969 -9.773 1 98.94 59 ILE B C 1
ATOM 1481 O O . ILE B 1 59 ? -2.646 -1.095 -9.633 1 98.94 59 ILE B O 1
ATOM 1485 N N . LEU B 1 60 ? -0.625 -1.769 -10.289 1 98.75 60 LEU B N 1
ATOM 1486 C CA . LEU B 1 60 ? -0.212 -0.45 -10.758 1 98.75 60 LEU B CA 1
ATOM 1487 C C . LEU B 1 60 ? -0.448 -0.306 -12.258 1 98.75 60 LEU B C 1
ATOM 1489 O O . LEU B 1 60 ? -0.894 0.746 -12.719 1 98.75 60 LEU B O 1
ATOM 1493 N N . GLU B 1 61 ? -0.155 -1.318 -13.008 1 98.62 61 GLU B N 1
ATOM 1494 C CA . GLU B 1 61 ? -0.305 -1.36 -14.461 1 98.62 61 G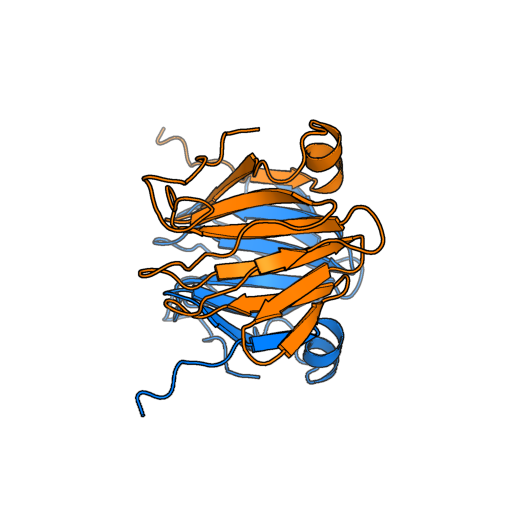LU B CA 1
ATOM 1495 C C . GLU B 1 61 ? -0.629 -2.773 -14.945 1 98.62 61 GLU B C 1
ATOM 1497 O O . GLU B 1 61 ? -0.085 -3.75 -14.422 1 98.62 61 GLU B O 1
ATOM 1502 N N . GLY B 1 62 ? -1.454 -2.877 -15.961 1 98.69 62 GLY B N 1
ATOM 1503 C CA . GLY B 1 62 ? -1.814 -4.16 -16.547 1 98.69 62 GLY B CA 1
ATOM 1504 C C . GLY B 1 62 ? -2.965 -4.84 -15.82 1 98.69 62 GLY B C 1
ATOM 1505 O O . GLY B 1 62 ? -3.365 -4.41 -14.734 1 98.69 62 GLY B O 1
ATOM 1506 N N . GLU B 1 63 ? -3.557 -5.773 -16.469 1 98.62 63 GLU B N 1
ATOM 1507 C CA . GLU B 1 63 ? -4.645 -6.566 -15.914 1 98.62 63 GLU B CA 1
ATOM 1508 C C . GLU B 1 63 ? -4.125 -7.871 -15.312 1 98.62 63 GLU B C 1
ATOM 1510 O O . GLU B 1 63 ? -3.469 -8.656 -16 1 98.62 63 GLU B O 1
ATOM 1515 N N . PHE B 1 64 ? -4.395 -8.094 -14.031 1 98.81 64 PHE B N 1
ATOM 1516 C CA . PHE B 1 64 ? -3.857 -9.188 -13.234 1 98.81 64 PHE B CA 1
ATOM 1517 C C . PHE B 1 64 ? -4.945 -10.203 -12.906 1 98.81 64 PHE B C 1
ATOM 1519 O O . PHE B 1 64 ? -6.07 -9.828 -12.57 1 98.81 64 PHE B O 1
ATOM 1526 N N . ASP B 1 65 ? -4.652 -11.477 -13.094 1 98.88 65 ASP B N 1
ATOM 1527 C CA . ASP B 1 65 ? -5.555 -12.555 -12.703 1 98.88 65 ASP B CA 1
ATOM 1528 C C . ASP B 1 65 ? -5.066 -13.242 -11.43 1 98.88 65 ASP B C 1
ATOM 1530 O O . ASP B 1 65 ? -3.873 -13.523 -11.289 1 98.88 65 ASP B O 1
ATOM 1534 N N . MET B 1 66 ? -5.957 -13.508 -10.5 1 98.94 66 MET B N 1
ATOM 1535 C CA . MET B 1 66 ? -5.703 -14.367 -9.344 1 98.94 66 MET B CA 1
ATOM 1536 C C . MET B 1 66 ? -6.598 -15.602 -9.375 1 98.94 66 MET B C 1
ATOM 1538 O O . MET B 1 66 ? -7.812 -15.5 -9.211 1 98.94 66 MET B O 1
ATOM 1542 N N . ASP B 1 67 ? -5.965 -16.719 -9.586 1 98.81 67 ASP B N 1
ATOM 1543 C CA . ASP B 1 67 ? -6.715 -17.969 -9.617 1 98.81 67 ASP B CA 1
ATOM 1544 C C . ASP B 1 67 ? -6.922 -18.531 -8.211 1 98.81 67 ASP B C 1
ATOM 1546 O O . ASP B 1 67 ? -5.98 -18.594 -7.422 1 98.81 67 ASP B O 1
ATOM 1550 N N . PHE B 1 68 ? -8.094 -18.828 -7.906 1 98.38 68 PHE B N 1
ATOM 1551 C CA . PHE B 1 68 ? -8.492 -19.641 -6.766 1 98.38 68 PHE B CA 1
ATOM 1552 C C . PHE B 1 68 ? -9.102 -20.953 -7.223 1 98.38 68 PHE B C 1
ATOM 1554 O O . PHE B 1 68 ? -9.352 -21.141 -8.414 1 98.38 68 PHE B O 1
ATOM 1561 N N . ARG B 1 69 ? -9.281 -21.859 -6.281 1 96.38 69 ARG B N 1
ATOM 1562 C CA . ARG B 1 69 ? -9.797 -23.172 -6.66 1 96.38 69 ARG B CA 1
ATOM 1563 C C . ARG B 1 69 ? -11.242 -23.062 -7.137 1 96.38 69 ARG B C 1
ATOM 1565 O O . ARG B 1 69 ? -11.695 -23.875 -7.945 1 96.38 69 ARG B O 1
ATOM 1572 N N . ASP B 1 70 ? -11.852 -22.016 -6.699 1 95.88 70 ASP B N 1
ATOM 1573 C CA . ASP B 1 70 ? -13.266 -21.906 -7.039 1 95.88 70 ASP B CA 1
ATOM 1574 C C . ASP B 1 70 ? -13.492 -20.797 -8.07 1 95.88 70 ASP B C 1
ATOM 1576 O O . ASP B 1 70 ? -14.625 -20.359 -8.273 1 95.88 70 ASP B O 1
ATOM 1580 N N . GLY B 1 71 ? -12.477 -20.312 -8.719 1 97.56 71 GLY B N 1
ATOM 1581 C CA . GLY B 1 71 ? -12.641 -19.297 -9.742 1 97.56 71 GLY B CA 1
ATOM 1582 C C . GLY B 1 71 ? -11.445 -18.375 -9.859 1 97.56 71 GLY B C 1
ATOM 1583 O O . GLY B 1 71 ? -10.398 -18.625 -9.258 1 97.56 71 GLY B O 1
ATOM 1584 N N . THR B 1 72 ? -11.641 -17.359 -10.758 1 98.62 72 THR B N 1
ATOM 1585 C CA . THR B 1 72 ? -10.594 -16.375 -10.992 1 98.62 72 THR B CA 1
ATOM 1586 C C . THR B 1 72 ? -11.094 -14.969 -10.703 1 98.62 72 THR B C 1
ATOM 1588 O O . THR B 1 72 ? -12.219 -14.617 -11.062 1 98.62 72 THR B O 1
ATOM 1591 N N . VAL B 1 73 ? -10.352 -14.211 -10.008 1 98.75 73 VAL B N 1
ATOM 1592 C CA . VAL B 1 73 ? -10.609 -12.797 -9.773 1 98.75 73 VAL B CA 1
ATOM 1593 C C . VAL B 1 73 ? -9.703 -11.945 -10.656 1 98.75 73 VAL B C 1
ATOM 1595 O O . VAL B 1 73 ? -8.477 -12.094 -10.625 1 98.75 73 VAL B O 1
ATOM 1598 N N . VAL B 1 74 ? -10.25 -11.078 -11.461 1 98.88 74 VAL B N 1
ATOM 1599 C CA . VAL B 1 74 ? -9.484 -10.133 -12.266 1 98.88 74 VAL B CA 1
ATOM 1600 C C . VAL B 1 74 ? -9.281 -8.836 -11.492 1 98.88 74 VAL B C 1
ATOM 1602 O O . VAL B 1 74 ? -10.234 -8.273 -10.953 1 98.88 74 VAL B O 1
ATOM 1605 N N . VAL B 1 75 ? -8.086 -8.375 -11.414 1 98.88 75 VAL B N 1
ATOM 1606 C CA . VAL B 1 75 ? -7.727 -7.172 -10.68 1 98.88 75 VAL B CA 1
ATOM 1607 C C . VAL B 1 75 ? -7.066 -6.168 -11.625 1 98.88 75 VAL B C 1
ATOM 1609 O O . VAL B 1 75 ? -6.105 -6.504 -12.32 1 98.88 75 VAL B O 1
ATOM 1612 N N . ARG B 1 76 ? -7.523 -4.965 -11.695 1 98.69 76 ARG B N 1
ATOM 1613 C CA . ARG B 1 76 ? -7.094 -3.943 -12.648 1 98.69 76 ARG B CA 1
ATOM 1614 C C . ARG B 1 76 ? -6.316 -2.834 -11.945 1 98.69 76 ARG B C 1
ATOM 1616 O O . ARG B 1 76 ? -6.293 -2.768 -10.719 1 98.69 76 ARG B O 1
ATOM 1623 N N . PRO B 1 77 ? -5.605 -1.963 -12.766 1 98.56 77 PRO B N 1
ATOM 1624 C CA . PRO B 1 77 ? -4.887 -0.857 -12.133 1 98.56 77 PRO B CA 1
ATOM 1625 C C . PRO B 1 77 ? -5.781 -0.019 -11.219 1 98.56 77 PRO B C 1
ATOM 1627 O O . PRO B 1 77 ? -6.914 0.302 -11.586 1 98.56 77 PRO B O 1
ATOM 1630 N N . GLY B 1 78 ? -5.297 0.204 -9.992 1 97.94 78 GLY B N 1
ATOM 1631 C CA . GLY B 1 78 ? -6.066 0.987 -9.039 1 97.94 78 GLY B CA 1
ATOM 1632 C C . GLY B 1 78 ? -6.934 0.136 -8.125 1 97.94 78 GLY B C 1
ATOM 1633 O O . GLY B 1 78 ? -7.695 0.665 -7.316 1 97.94 78 GLY B O 1
ATOM 1634 N N . GLU B 1 79 ? -6.863 -1.108 -8.352 1 98.81 79 GLU B N 1
ATOM 1635 C CA . GLU B 1 79 ? -7.566 -2.035 -7.469 1 98.81 79 GLU B CA 1
ATOM 1636 C C . GLU B 1 79 ? -6.59 -2.777 -6.559 1 98.81 79 GLU B C 1
ATOM 1638 O O . GLU B 1 79 ? -5.414 -2.932 -6.895 1 98.81 79 GLU B O 1
ATOM 1643 N N . LEU B 1 80 ? -7.086 -3.15 -5.379 1 98.62 80 LEU B N 1
ATOM 1644 C CA . LEU B 1 80 ? -6.363 -3.912 -4.367 1 98.62 80 LEU B CA 1
ATOM 1645 C C . LEU B 1 80 ? -7 -5.281 -4.156 1 98.62 80 LEU B C 1
ATOM 1647 O O . LEU B 1 80 ? -8.227 -5.418 -4.234 1 98.62 80 LEU B O 1
ATOM 1651 N N . LEU B 1 81 ? -6.211 -6.285 -3.953 1 98.94 81 LEU B N 1
ATOM 1652 C CA . LEU B 1 81 ? -6.684 -7.613 -3.578 1 98.94 81 LEU B CA 1
ATOM 1653 C C . LEU B 1 81 ? -5.988 -8.102 -2.312 1 98.94 81 LEU B C 1
ATOM 1655 O O . LEU B 1 81 ? -4.766 -8 -2.193 1 98.94 81 LEU B O 1
ATOM 1659 N N . ILE B 1 82 ? -6.754 -8.562 -1.373 1 98.88 82 ILE B N 1
ATOM 1660 C CA . ILE B 1 82 ? -6.219 -9.219 -0.187 1 98.88 82 ILE B CA 1
ATOM 1661 C C . ILE B 1 82 ? -6.586 -10.703 -0.213 1 98.88 82 ILE B C 1
ATOM 1663 O O . ILE B 1 82 ? -7.766 -11.055 -0.302 1 98.88 82 ILE B O 1
ATOM 1667 N N . VAL B 1 83 ? -5.59 -11.5 -0.245 1 98.62 83 VAL B N 1
ATOM 1668 C CA . VAL B 1 83 ? -5.762 -12.945 -0.127 1 98.62 83 VAL B CA 1
ATOM 1669 C C . VAL B 1 83 ? -5.555 -13.375 1.323 1 98.62 83 VAL B C 1
ATOM 1671 O O . VAL B 1 83 ? -4.461 -13.211 1.874 1 98.62 83 VAL B O 1
ATOM 1674 N N . PRO B 1 84 ? -6.562 -13.938 1.973 1 98.12 84 PRO B N 1
ATOM 1675 C CA . PRO B 1 84 ? -6.426 -14.312 3.383 1 98.12 84 PRO B CA 1
ATOM 1676 C C . PRO B 1 84 ? -5.418 -15.438 3.6 1 98.12 84 PRO B C 1
ATOM 1678 O O . PRO B 1 84 ? -5.203 -16.266 2.707 1 98.12 84 PRO B O 1
ATOM 1681 N N . ARG B 1 85 ? -4.801 -15.438 4.82 1 97 85 ARG B N 1
ATOM 1682 C CA . ARG B 1 85 ? -3.91 -16.531 5.195 1 97 85 ARG B CA 1
ATOM 1683 C C . ARG B 1 85 ? -4.59 -17.875 5.008 1 97 85 ARG B C 1
ATOM 1685 O O . ARG B 1 85 ? -5.789 -18.016 5.254 1 97 85 ARG B O 1
ATOM 1692 N N . GLY B 1 86 ? -3.852 -18.812 4.508 1 95.94 86 GLY B N 1
ATOM 1693 C CA . GLY B 1 86 ? -4.336 -20.172 4.367 1 95.94 86 GLY B CA 1
ATOM 1694 C C . GLY B 1 86 ? -5.012 -20.422 3.031 1 95.94 86 GLY B C 1
ATOM 1695 O O . GLY B 1 86 ? -5.289 -21.578 2.682 1 95.94 86 GLY B O 1
ATOM 1696 N N . VAL B 1 87 ? -5.324 -19.469 2.248 1 97.19 87 VAL B N 1
ATOM 1697 C CA . VAL B 1 87 ? -6.051 -19.625 0.993 1 97.19 87 VAL B CA 1
ATOM 1698 C C . VAL B 1 87 ? -5.066 -19.906 -0.142 1 97.19 87 VAL B C 1
ATOM 1700 O O . VAL B 1 87 ? -4.168 -19.094 -0.4 1 97.19 87 VAL B O 1
ATOM 1703 N N . GLU B 1 88 ? -5.207 -21.031 -0.724 1 97 88 GLU B N 1
ATOM 1704 C CA . GLU B 1 88 ? -4.398 -21.375 -1.89 1 97 88 GLU B CA 1
ATOM 1705 C C . GLU B 1 88 ? -4.75 -20.5 -3.088 1 97 88 GLU B C 1
ATOM 1707 O O . GLU B 1 88 ? -5.93 -20.234 -3.348 1 97 88 GLU B O 1
ATOM 1712 N N . HIS B 1 89 ? -3.766 -20.031 -3.809 1 98 89 HIS B N 1
ATOM 1713 C CA . HIS B 1 89 ? -3.99 -19.125 -4.934 1 98 89 HIS B CA 1
ATOM 1714 C C . HIS B 1 89 ? -2.836 -19.188 -5.926 1 98 89 HIS B C 1
ATOM 1716 O O . HIS B 1 89 ? -1.749 -19.656 -5.594 1 98 89 HIS B O 1
ATOM 1722 N N . ARG B 1 90 ? -3.041 -18.828 -7.148 1 98.31 90 ARG B N 1
ATOM 1723 C CA . ARG B 1 90 ? -2.041 -18.734 -8.211 1 98.31 90 ARG B CA 1
ATOM 1724 C C . ARG B 1 90 ? -2.162 -17.422 -8.969 1 98.31 90 ARG B C 1
ATOM 1726 O O . ARG B 1 90 ? -3.105 -17.219 -9.734 1 98.31 90 ARG B O 1
ATOM 1733 N N . PRO B 1 91 ? -1.192 -16.469 -8.734 1 98.5 91 PRO B N 1
ATOM 1734 C CA . PRO B 1 91 ? -1.167 -15.234 -9.531 1 98.5 91 PRO B CA 1
ATOM 1735 C C . PRO B 1 91 ? -0.864 -15.5 -11.008 1 98.5 91 PRO B C 1
ATOM 1737 O O . PRO B 1 91 ? -0.08 -16.391 -11.328 1 98.5 91 PRO B O 1
ATOM 1740 N N . ALA B 1 92 ? -1.45 -14.672 -11.891 1 98.81 92 ALA B N 1
ATOM 1741 C CA . ALA B 1 92 ? -1.211 -14.828 -13.328 1 98.81 92 ALA B CA 1
ATOM 1742 C C . ALA B 1 92 ? -1.37 -13.5 -14.055 1 98.81 92 ALA B C 1
ATOM 1744 O O . ALA B 1 92 ? -2.285 -12.727 -13.766 1 98.81 92 ALA B O 1
ATOM 1745 N N . ALA B 1 93 ? -0.468 -13.156 -14.938 1 98.75 93 ALA B N 1
ATOM 1746 C CA . ALA B 1 93 ? -0.532 -12.055 -15.891 1 98.75 93 ALA B CA 1
ATOM 1747 C C . ALA B 1 93 ? -0.652 -12.578 -17.328 1 98.75 93 ALA B C 1
ATOM 1749 O O . ALA B 1 93 ? 0.346 -12.672 -18.031 1 98.75 93 ALA B O 1
ATOM 1750 N N . ARG B 1 94 ? -1.821 -12.758 -17.766 1 98.44 94 ARG B N 1
ATOM 1751 C CA . ARG B 1 94 ? -2.064 -13.5 -19 1 98.44 94 ARG B CA 1
ATOM 1752 C C . ARG B 1 94 ? -2.199 -12.555 -20.188 1 98.44 94 ARG B C 1
ATOM 1754 O O . ARG B 1 94 ? -2.168 -13 -21.344 1 98.44 94 ARG B O 1
ATOM 1761 N N . ARG B 1 95 ? -2.432 -11.312 -19.969 1 98.12 95 ARG B N 1
ATOM 1762 C CA . ARG B 1 95 ? -2.732 -10.352 -21.031 1 98.12 95 ARG B CA 1
ATOM 1763 C C . ARG B 1 95 ? -1.621 -9.312 -21.156 1 98.12 95 ARG B C 1
ATOM 1765 O O . ARG B 1 95 ? -1.891 -8.133 -21.391 1 98.12 95 ARG B O 1
ATOM 1772 N N . GLY B 1 96 ? -0.444 -9.727 -20.953 1 98.06 96 GLY B N 1
ATOM 1773 C CA . GLY B 1 96 ? 0.701 -8.828 -20.984 1 98.06 96 GLY B CA 1
ATOM 1774 C C . GLY B 1 96 ? 1.336 -8.641 -19.609 1 98.06 96 GLY B C 1
ATOM 1775 O O . GLY B 1 96 ? 0.909 -9.258 -18.641 1 98.06 96 GLY B O 1
ATOM 1776 N N . GLN B 1 97 ? 2.363 -7.867 -19.594 1 98.69 97 GLN B N 1
ATOM 1777 C CA . GLN B 1 97 ? 3.09 -7.645 -18.359 1 98.69 97 GLN B CA 1
ATOM 1778 C C . GLN B 1 97 ? 2.252 -6.844 -17.359 1 98.69 97 GLN B C 1
ATOM 1780 O O . GLN B 1 97 ? 1.605 -5.863 -17.734 1 98.69 97 GLN B O 1
ATOM 1785 N N . VAL B 1 98 ? 2.279 -7.238 -16.188 1 98.81 98 VAL B N 1
ATOM 1786 C CA . VAL B 1 98 ? 1.634 -6.543 -15.078 1 98.81 98 VAL B CA 1
ATOM 1787 C C . VAL B 1 98 ? 2.691 -6.02 -14.109 1 98.81 98 VAL B C 1
ATOM 1789 O O . VAL B 1 98 ? 3.66 -6.719 -13.797 1 98.81 98 VAL B O 1
ATOM 1792 N N . ARG B 1 99 ? 2.598 -4.785 -13.633 1 98.94 99 ARG B N 1
ATOM 1793 C CA . ARG B 1 99 ? 3.385 -4.207 -12.547 1 98.94 99 ARG B CA 1
ATOM 1794 C C . ARG B 1 99 ? 2.539 -4.035 -11.289 1 98.94 99 ARG B C 1
ATOM 1796 O O . ARG B 1 99 ? 1.435 -3.492 -11.344 1 98.94 99 ARG B O 1
ATOM 1803 N N . LEU B 1 100 ? 3.047 -4.578 -10.203 1 98.81 100 LEU B N 1
ATOM 1804 C CA . LEU B 1 100 ? 2.238 -4.551 -8.992 1 98.81 100 LEU B CA 1
ATOM 1805 C C . LEU B 1 100 ? 3.109 -4.312 -7.762 1 98.81 100 LEU B C 1
ATOM 1807 O O . LEU B 1 100 ? 4.336 -4.395 -7.844 1 98.81 100 LEU B O 1
ATOM 1811 N N . LEU B 1 101 ? 2.502 -3.863 -6.723 1 98.88 101 LEU B N 1
ATOM 1812 C CA . LEU B 1 101 ? 3.102 -3.566 -5.43 1 98.88 101 LEU B CA 1
ATOM 1813 C C . LEU B 1 101 ? 2.582 -4.52 -4.355 1 98.88 101 LEU B C 1
ATOM 1815 O O . LEU B 1 101 ? 1.385 -4.805 -4.305 1 98.88 101 LEU B O 1
ATOM 1819 N N . LEU B 1 102 ? 3.443 -5.141 -3.6 1 98.44 102 LEU B N 1
ATOM 1820 C CA . LEU B 1 102 ? 3.146 -5.949 -2.424 1 98.44 102 LEU B CA 1
ATOM 1821 C C . LEU B 1 102 ? 3.59 -5.242 -1.148 1 98.44 102 LEU B C 1
ATOM 1823 O O . LEU B 1 102 ? 4.605 -4.543 -1.144 1 98.44 102 LEU B O 1
ATOM 1827 N N . ILE B 1 103 ? 2.881 -5.402 -0.101 1 98.31 103 ILE B N 1
ATOM 1828 C CA . ILE B 1 103 ? 3.309 -5.012 1.237 1 98.31 103 ILE B CA 1
ATOM 1829 C C . ILE B 1 103 ? 3.117 -6.18 2.203 1 98.31 103 ILE B C 1
ATOM 1831 O O . ILE B 1 103 ? 1.986 -6.52 2.559 1 98.31 103 ILE B O 1
ATOM 1835 N N . ASP B 1 104 ? 4.125 -6.82 2.611 1 96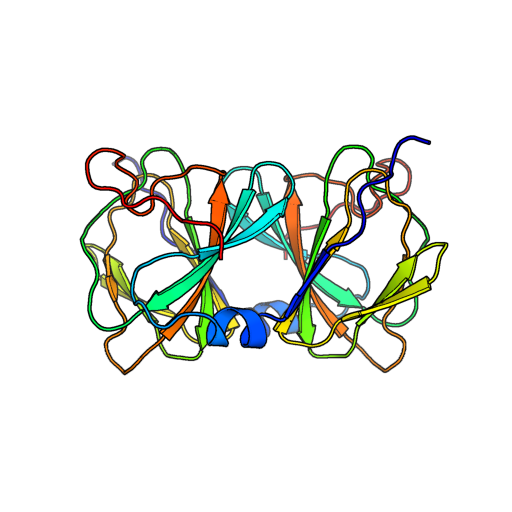.06 104 ASP B N 1
ATOM 1836 C CA . ASP B 1 104 ? 4.125 -8.031 3.43 1 96.06 104 ASP B CA 1
ATOM 1837 C C . ASP B 1 104 ? 5.02 -7.863 4.656 1 96.06 104 ASP B C 1
ATOM 1839 O O . ASP B 1 104 ? 5.926 -7.031 4.664 1 96.06 104 ASP B O 1
ATOM 1843 N N . PRO B 1 105 ? 4.711 -8.656 5.684 1 96.5 105 PRO B N 1
ATOM 1844 C CA . PRO B 1 105 ? 5.688 -8.672 6.773 1 96.5 105 PRO B CA 1
ATOM 1845 C C . PRO B 1 105 ? 7.105 -8.977 6.293 1 96.5 105 PRO B C 1
ATOM 1847 O O . PRO B 1 105 ? 7.293 -9.805 5.398 1 96.5 105 PRO B O 1
ATOM 1850 N N . ALA B 1 106 ? 8.008 -8.258 6.887 1 96.12 106 ALA B N 1
ATOM 1851 C CA . ALA B 1 106 ? 9.406 -8.414 6.5 1 96.12 106 ALA B CA 1
ATOM 1852 C C . ALA B 1 106 ? 9.836 -9.875 6.586 1 96.12 106 ALA B C 1
ATOM 1854 O O . ALA B 1 106 ? 9.508 -10.57 7.547 1 96.12 106 ALA B O 1
ATOM 1855 N N . GLY B 1 107 ? 10.484 -10.336 5.547 1 92.94 107 GLY B N 1
ATOM 1856 C CA . GLY B 1 107 ? 11.055 -11.672 5.555 1 92.94 107 GLY B CA 1
ATOM 1857 C C . GLY B 1 107 ? 10.086 -12.734 5.078 1 92.94 107 GLY B C 1
ATOM 1858 O O . GLY B 1 107 ? 10.438 -13.914 4.988 1 92.94 107 GLY B O 1
ATOM 1859 N N . THR B 1 108 ? 8.828 -12.367 4.797 1 93.12 108 THR B N 1
ATOM 1860 C CA . THR B 1 108 ? 7.852 -13.336 4.316 1 93.12 108 THR B CA 1
ATOM 1861 C C . THR B 1 108 ? 8.312 -13.961 3 1 93.12 108 THR B C 1
ATOM 1863 O O . THR B 1 108 ? 8.562 -13.242 2.027 1 93.12 108 THR B O 1
ATOM 1866 N N . PRO B 1 109 ? 8.352 -15.266 3.018 1 91.81 109 PRO B N 1
ATOM 1867 C CA . PRO B 1 109 ? 8.68 -15.891 1.736 1 91.81 109 PRO B CA 1
ATOM 1868 C C . PRO B 1 109 ? 7.605 -15.672 0.675 1 91.81 109 PRO B C 1
ATOM 1870 O O . PRO B 1 109 ? 6.414 -15.664 0.992 1 91.81 109 PRO B O 1
ATOM 1873 N N . ASN B 1 110 ? 8.008 -15.5 -0.569 1 89.88 110 ASN B N 1
ATOM 1874 C CA . ASN B 1 110 ? 7.066 -15.109 -1.611 1 89.88 110 ASN B CA 1
ATOM 1875 C C . ASN B 1 110 ? 6.027 -16.203 -1.867 1 89.88 110 ASN B C 1
ATOM 1877 O O . ASN B 1 110 ? 4.914 -15.906 -2.303 1 89.88 110 ASN B O 1
ATOM 1881 N N . THR B 1 111 ? 6.332 -17.484 -1.631 1 90.12 111 THR B N 1
ATOM 1882 C CA . THR B 1 111 ? 5.344 -18.531 -1.838 1 90.12 111 THR B CA 1
ATOM 1883 C C . THR B 1 111 ? 4.836 -19.062 -0.502 1 90.12 111 THR B C 1
ATOM 1885 O O . THR B 1 1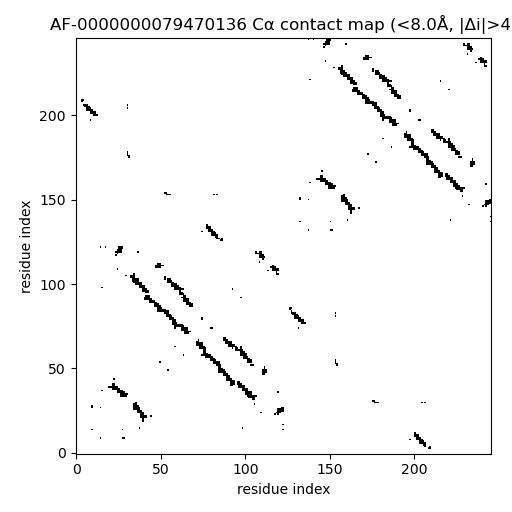11 ? 4.141 -20.094 -0.459 1 90.12 111 THR B O 1
ATOM 1888 N N . GLY B 1 112 ? 5.207 -18.375 0.554 1 87.12 112 GLY B N 1
ATOM 1889 C CA . GLY B 1 112 ? 4.695 -18.734 1.867 1 87.12 112 GLY B CA 1
ATOM 1890 C C . GLY B 1 112 ? 5.414 -19.922 2.49 1 87.12 112 GLY B C 1
ATOM 1891 O O . GLY B 1 112 ? 5.199 -20.234 3.662 1 87.12 112 GLY B O 1
ATOM 1892 N N . ASP B 1 113 ? 6.145 -20.609 1.632 1 82.31 113 ASP B N 1
ATOM 1893 C CA . ASP B 1 113 ? 6.93 -21.766 2.072 1 82.31 113 ASP B CA 1
ATOM 1894 C C . ASP B 1 113 ? 8.422 -21.531 1.852 1 82.31 113 ASP B C 1
ATOM 1896 O O . ASP B 1 113 ? 8.875 -21.391 0.712 1 82.31 113 ASP B O 1
ATOM 1900 N N . THR B 1 114 ? 9.148 -21.406 2.977 1 77.62 114 THR B N 1
ATOM 1901 C CA . THR B 1 114 ? 10.57 -21.094 2.902 1 77.62 114 THR B CA 1
ATOM 1902 C C . THR B 1 114 ? 11.305 -22.125 2.043 1 77.62 114 THR B C 1
ATOM 1904 O O . THR B 1 114 ? 12.375 -21.844 1.502 1 77.62 114 THR B O 1
ATOM 1907 N N . ARG B 1 115 ? 10.688 -23.312 1.946 1 76.81 115 ARG B N 1
ATOM 1908 C CA . ARG B 1 115 ? 11.352 -24.375 1.192 1 76.81 115 ARG B CA 1
ATOM 1909 C C . ARG B 1 115 ? 11.258 -24.125 -0.308 1 76.81 115 ARG B C 1
ATOM 1911 O O . ARG B 1 115 ? 12.117 -24.562 -1.073 1 76.81 115 ARG B O 1
ATOM 1918 N N . THR B 1 116 ? 10.328 -23.453 -0.7 1 75.75 116 THR B N 1
ATOM 1919 C CA . THR B 1 116 ? 10.07 -23.266 -2.123 1 75.75 116 THR B CA 1
ATOM 1920 C C . THR B 1 116 ? 10.234 -21.797 -2.504 1 75.75 116 THR B C 1
ATOM 1922 O O . THR B 1 116 ? 10.227 -21.453 -3.688 1 75.75 116 THR B O 1
ATOM 1925 N N . ALA B 1 117 ? 10.469 -21 -1.438 1 73.81 117 ALA B N 1
ATOM 1926 C CA . ALA B 1 117 ? 10.281 -19.562 -1.631 1 73.81 117 ALA B CA 1
ATOM 1927 C C . ALA B 1 117 ? 11.57 -18.906 -2.104 1 73.81 117 ALA B C 1
ATOM 1929 O O . ALA B 1 117 ? 12.672 -19.344 -1.756 1 73.81 117 ALA B O 1
ATOM 1930 N N . THR B 1 118 ? 11.484 -18.125 -3.17 1 75.69 118 THR B N 1
ATOM 1931 C CA . THR B 1 118 ? 12.484 -17.078 -3.342 1 75.69 118 THR B CA 1
ATOM 1932 C C . THR B 1 118 ? 12.227 -15.914 -2.381 1 75.69 118 THR B C 1
ATOM 1934 O O . THR B 1 118 ? 11.078 -15.602 -2.07 1 75.69 118 THR B O 1
ATOM 1937 N N . LEU B 1 119 ? 13.344 -15.477 -1.76 1 81.69 119 LEU B N 1
ATOM 1938 C CA . LEU B 1 119 ? 13.234 -14.305 -0.901 1 81.69 119 LEU B CA 1
ATOM 1939 C C . LEU B 1 119 ? 13.352 -13.016 -1.718 1 81.69 119 LEU B C 1
ATOM 1941 O O . LEU B 1 119 ? 14.141 -12.945 -2.66 1 81.69 119 LEU B O 1
ATOM 1945 N N . ALA B 1 120 ? 12.469 -12.125 -1.353 1 90.94 120 ALA B N 1
ATOM 1946 C CA . ALA B 1 120 ? 12.609 -10.805 -1.96 1 90.94 120 ALA B CA 1
ATOM 1947 C C . ALA B 1 120 ? 13.992 -10.227 -1.679 1 90.94 120 ALA B C 1
ATOM 1949 O O . ALA B 1 120 ? 14.562 -10.445 -0.606 1 90.94 120 ALA B O 1
ATOM 1950 N N . VAL B 1 121 ? 14.492 -9.516 -2.66 1 94.06 121 VAL B N 1
ATOM 1951 C CA . VAL B 1 121 ? 15.805 -8.906 -2.488 1 94.06 121 VAL B CA 1
ATOM 1952 C C . VAL B 1 121 ? 15.688 -7.387 -2.619 1 94.06 121 VAL B C 1
ATOM 1954 O O . VAL B 1 121 ? 14.758 -6.879 -3.258 1 94.06 121 VAL B O 1
ATOM 1957 N N . ASP B 1 122 ? 16.656 -6.668 -1.938 1 96.69 122 ASP B N 1
ATOM 1958 C CA . ASP B 1 122 ? 16.688 -5.211 -2.045 1 96.69 122 ASP B CA 1
ATOM 1959 C C . ASP B 1 122 ? 16.953 -4.77 -3.484 1 96.69 122 ASP B C 1
ATOM 1961 O O . ASP B 1 122 ? 17.781 -5.363 -4.176 1 96.69 122 ASP B O 1
ATOM 1965 N N . LEU B 1 123 ? 16.203 -3.807 -3.957 1 96.31 123 LEU B N 1
ATOM 1966 C CA . LEU B 1 123 ? 16.5 -3.227 -5.262 1 96.31 123 LEU B CA 1
ATOM 1967 C C . LEU B 1 123 ? 17.719 -2.316 -5.18 1 96.31 123 LEU B C 1
ATOM 1969 O O . LEU B 1 123 ? 17.828 -1.489 -4.273 1 96.31 123 LEU B O 1
#

Nearest PDB structures (foldseek):
  3d82-assembly1_E  TM=9.958E-01  e=1.051E-11  Shewanella frigidimarina NCIMB 400
  5fq0-assembly2_D  TM=8.604E-01  e=4.286E-06  Halomonas sp.
  5fq0-assembly1_A  TM=8.535E-01  e=3.666E-06  Halomonas sp.
  5fpx-assembly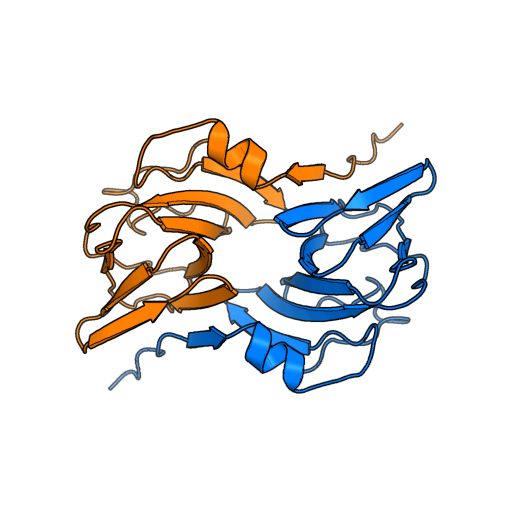1_A  TM=7.658E-01  e=9.862E-06  Yersinia enterocolitica subsp. enterocolitica 8081
  8hfb-assembly1_B  TM=7.881E-01  e=3.821E-05  Bacillus subtilis

InterPro domains:
  IPR011051 RmlC-like cupin domain superfamily [SSF51182] (9-114)
  IPR013096 Cupin 2, conserved barrel [PF07883] (42-102)
  IPR014710 RmlC-like jelly roll fold [G3DSA:2.60.120.10] (8-110)
  IPR052044 Polyketide Synthase Associated Protein [PTHR36114] (12-113)

Radius of gyration: 17.87 Å; Cα contacts (8 Å, |Δi|>4): 636; chains: 2; bounding box: 41×49×44 Å